Protein AF-A0A3L8QXC5-F1 (afdb_monomer_lite)

Secondary structure (DSSP, 8-state):
-PPPPPSSTTHHHHHHHIIIIIHHHHHHHHHHHHHHHHHS-SSTT-SBS-HHHHHHHHHHHHHHHHHHHHHHHHHHHT---HHHHHHH-GGGEETTEEPHHHHHHHHHHHHHHHHHHHHHHHHHHHHHHHHHHHHHHHH-BSSPPPHHHHHHHHHHHHHHHHHHHHHHHHH--SHHHHHHHHHHHHHHHHHHHHHHHHHH--SHHHHHHHHHHHHHHHHHHHT-SS--HHHHHHHHHHHHHHHHHHTT--HHHHHHHHHHHHHHHHHHHHHHHHHHHHHH-

Radius of gyration: 23.47 Å; chains: 1; bounding box: 59×37×73 Å

Foldseek 3Di:
DDQDWDPPPCLLVVLLVCLVPVLQVLLVVLVVVLVVLVVQDDDPPGFAPCSPLLNVLSNLLNVLSVLLNVLSVQLVVLDDDPVNLCVVPVVQADPNRGHPVSSVSNVVSSVRSVVSSVSSVVSNLSSQLSNLVSQLRRLQGQDDDDPVSVVSNVVSVCSNVVSLVVCLVVLAVDPLLSVLLVLLVLQLVLLVQLLCQVSRDDDPVSLVVSLVSLVVSLVVLVVPPDDDPLSVLLNQLSVVLSVCSNVVHDSVSSNVSNVSNNVSSVVVNVVSSVVSVVVVD

Structure (mmCIF, N/CA/C/O backbone):
data_AF-A0A3L8QXC5-F1
#
_entry.id   AF-A0A3L8QXC5-F1
#
loop_
_atom_site.group_PDB
_atom_site.id
_atom_site.type_symbol
_atom_site.label_atom_id
_atom_site.label_alt_id
_atom_site.label_comp_id
_atom_site.label_asym_id
_atom_site.label_entity_id
_atom_site.label_seq_id
_atom_site.pdbx_PDB_ins_code
_atom_site.Cartn_x
_atom_site.Cartn_y
_atom_site.Cartn_z
_atom_site.occupancy
_atom_site.B_iso_or_equiv
_atom_site.auth_seq_id
_atom_site.auth_comp_id
_atom_site.auth_asym_id
_atom_site.auth_atom_id
_atom_site.pdbx_PDB_model_num
ATOM 1 N N . MET A 1 1 ? -29.469 -2.544 28.415 1.00 52.59 1 MET A N 1
ATOM 2 C CA . MET A 1 1 ? -28.832 -2.658 27.080 1.00 52.59 1 MET A CA 1
ATOM 3 C C . MET A 1 1 ? -27.786 -3.759 27.161 1.00 52.59 1 MET A C 1
ATOM 5 O O . MET A 1 1 ? -27.028 -3.755 28.117 1.00 52.59 1 MET A O 1
ATOM 9 N N . SER A 1 2 ? -27.761 -4.720 26.233 1.00 69.12 2 SER A N 1
ATOM 10 C CA . SER A 1 2 ? -26.761 -5.799 26.253 1.00 69.12 2 SER A CA 1
ATOM 11 C C . SER A 1 2 ? -25.392 -5.260 25.829 1.00 69.12 2 SER A C 1
ATOM 13 O O . SER A 1 2 ? -25.283 -4.682 24.745 1.00 69.12 2 SER A O 1
ATOM 15 N N . TRP A 1 3 ? -24.363 -5.459 26.651 1.00 76.44 3 TRP A N 1
ATOM 16 C CA . TRP A 1 3 ? -22.983 -5.087 26.339 1.00 76.44 3 TRP A CA 1
ATOM 17 C C . TRP A 1 3 ? -22.517 -5.797 25.060 1.00 76.44 3 TRP A C 1
ATOM 19 O O . TRP A 1 3 ? -22.504 -7.026 25.001 1.00 76.44 3 TRP A O 1
ATOM 29 N N . ARG A 1 4 ? -22.213 -5.038 24.000 1.00 78.56 4 ARG A N 1
ATOM 30 C CA . ARG A 1 4 ? -21.911 -5.609 22.680 1.00 78.56 4 ARG A CA 1
ATOM 31 C C . ARG A 1 4 ? -20.417 -5.913 22.524 1.00 78.56 4 ARG A C 1
ATOM 33 O O . ARG A 1 4 ? -19.589 -5.105 22.944 1.00 78.56 4 ARG A O 1
ATOM 40 N N . PRO A 1 5 ? -20.056 -7.038 21.884 1.00 73.62 5 PRO A N 1
ATOM 41 C CA . PRO A 1 5 ? -18.670 -7.314 21.535 1.00 73.62 5 PRO A CA 1
ATOM 42 C C . PRO A 1 5 ? -18.173 -6.360 20.433 1.00 73.62 5 PRO A C 1
ATOM 44 O O . PRO A 1 5 ? -18.978 -5.835 19.655 1.00 73.62 5 PRO A O 1
ATOM 47 N N . PRO A 1 6 ? -16.849 -6.150 20.328 1.00 75.00 6 PRO A N 1
ATOM 48 C CA . PRO A 1 6 ? -16.266 -5.334 19.272 1.00 75.00 6 PRO A CA 1
ATOM 49 C C . PRO A 1 6 ? -16.540 -5.935 17.887 1.00 75.00 6 PRO A C 1
ATOM 51 O O . PRO A 1 6 ? -16.356 -7.130 17.653 1.00 75.00 6 PRO A O 1
ATOM 54 N N . VAL A 1 7 ? -16.945 -5.079 16.948 1.00 80.06 7 VAL A N 1
ATOM 55 C CA . VAL A 1 7 ? -17.136 -5.419 15.533 1.00 80.06 7 VAL A CA 1
ATOM 56 C C . VAL A 1 7 ? -16.119 -4.669 14.660 1.00 80.06 7 VAL A C 1
ATOM 58 O O . VAL A 1 7 ? -15.788 -3.521 14.970 1.00 80.06 7 VAL A O 1
ATOM 61 N N . PRO A 1 8 ? -15.621 -5.270 13.563 1.00 83.06 8 PRO A N 1
ATOM 62 C CA . PRO A 1 8 ? -15.823 -6.663 13.148 1.00 83.06 8 PRO A CA 1
ATOM 63 C C . PRO A 1 8 ? -15.085 -7.673 14.046 1.00 83.06 8 PRO A C 1
ATOM 65 O O . PRO A 1 8 ? -13.963 -7.426 14.493 1.00 83.06 8 PRO A O 1
ATOM 68 N N . MET A 1 9 ? -15.722 -8.824 14.290 1.00 84.56 9 MET A N 1
ATOM 69 C CA . MET A 1 9 ? -15.185 -9.887 15.149 1.00 84.56 9 MET A CA 1
ATOM 70 C C . MET A 1 9 ? -13.873 -10.454 14.580 1.00 84.56 9 MET A C 1
ATOM 72 O O . MET A 1 9 ? -13.761 -10.672 13.375 1.00 84.56 9 MET A O 1
ATOM 76 N N . GLY A 1 10 ? -12.875 -10.670 15.443 1.00 88.44 10 GLY A N 1
ATOM 77 C CA . GLY A 1 10 ? -11.573 -11.250 15.080 1.00 88.44 10 GLY A CA 1
ATOM 78 C C . GLY A 1 10 ? -10.629 -10.331 14.294 1.00 88.44 10 GLY A C 1
ATOM 79 O O . GLY A 1 10 ? -9.502 -10.722 13.993 1.00 88.44 10 GLY A O 1
ATOM 80 N N . TYR A 1 11 ? -11.034 -9.097 13.967 1.00 90.88 11 TYR A N 1
ATOM 81 C CA . TYR A 1 11 ? -10.177 -8.189 13.199 1.00 90.88 11 TYR A CA 1
ATOM 82 C C . TYR A 1 11 ? -8.894 -7.823 13.943 1.00 90.88 11 TYR A C 1
ATOM 84 O O . TYR A 1 11 ? -7.809 -7.919 13.374 1.00 90.88 11 TYR A O 1
ATOM 92 N N . LEU A 1 12 ? -8.996 -7.445 15.216 1.00 92.56 12 LEU A N 1
ATOM 93 C CA . LEU A 1 12 ? -7.821 -7.064 15.997 1.00 92.56 12 LEU A CA 1
ATOM 94 C C . LEU A 1 12 ? -6.864 -8.250 16.188 1.00 92.56 12 LEU A C 1
ATOM 96 O O . LEU A 1 12 ? -5.660 -8.076 16.019 1.00 92.56 12 LEU A O 1
ATOM 100 N N . ASP A 1 13 ? -7.389 -9.457 16.404 1.00 92.75 13 ASP A N 1
ATOM 101 C CA . ASP A 1 13 ? -6.582 -10.681 16.501 1.00 92.75 13 ASP A CA 1
ATOM 102 C C . ASP A 1 13 ? -5.858 -10.993 15.185 1.00 92.75 13 ASP A C 1
ATOM 104 O O . ASP A 1 13 ? -4.676 -11.340 15.188 1.00 92.75 13 ASP A O 1
ATOM 108 N N . SER A 1 14 ? -6.522 -10.785 14.041 1.00 93.25 14 SER A N 1
ATOM 109 C CA . SER A 1 14 ? -5.880 -10.944 12.729 1.00 93.25 14 SER A CA 1
ATOM 110 C C . SER A 1 14 ? -4.693 -9.991 12.544 1.00 93.25 14 SER A C 1
ATOM 112 O O . SER A 1 14 ? -3.660 -10.380 11.999 1.00 93.25 14 SER A O 1
ATOM 114 N N . ILE A 1 15 ? -4.795 -8.761 13.059 1.00 95.75 15 ILE A N 1
ATOM 115 C CA . ILE A 1 15 ? -3.702 -7.784 13.025 1.00 95.75 15 ILE A CA 1
ATOM 116 C C . ILE A 1 15 ? -2.562 -8.199 13.959 1.00 95.75 15 ILE A C 1
ATOM 118 O O . ILE A 1 15 ? -1.398 -8.058 13.585 1.00 95.75 15 ILE A O 1
ATOM 122 N N . GLN A 1 16 ? -2.870 -8.775 15.126 1.00 95.06 16 GLN A N 1
ATOM 123 C CA . GLN A 1 16 ? -1.850 -9.332 16.021 1.00 95.06 16 GLN A CA 1
ATOM 124 C C . GLN A 1 16 ? -1.050 -10.456 15.355 1.00 95.06 16 GLN A C 1
ATOM 126 O O . GLN A 1 16 ? 0.174 -10.474 15.470 1.00 95.06 16 GLN A O 1
ATOM 131 N N . ALA A 1 17 ? -1.702 -11.351 14.608 1.00 94.50 17 ALA A N 1
ATOM 132 C CA . ALA A 1 17 ? -1.004 -12.404 13.868 1.00 94.50 17 ALA A CA 1
ATOM 133 C C . ALA A 1 17 ? -0.056 -11.827 12.799 1.00 94.50 17 ALA A C 1
ATOM 135 O O . ALA A 1 17 ? 1.094 -12.259 12.674 1.00 94.50 17 ALA A O 1
ATOM 136 N N . VAL A 1 18 ? -0.509 -10.804 12.066 1.00 93.62 18 VAL A N 1
ATOM 137 C CA . VAL A 1 18 ? 0.296 -10.128 11.039 1.00 93.62 18 VAL A CA 1
ATOM 138 C C . VAL A 1 18 ? 1.516 -9.433 11.648 1.00 93.62 18 VAL A C 1
ATOM 140 O O . VAL A 1 18 ? 2.638 -9.656 11.190 1.00 93.62 18 VAL A O 1
ATOM 143 N N . GLY A 1 19 ? 1.328 -8.613 12.685 1.00 94.50 19 GLY A N 1
ATOM 144 C CA . GLY A 1 19 ? 2.425 -7.861 13.297 1.00 94.50 19 GLY A CA 1
ATOM 145 C C . GLY A 1 19 ? 3.334 -8.687 14.208 1.00 94.50 19 GLY A C 1
ATOM 146 O O . GLY A 1 19 ? 4.492 -8.322 14.383 1.00 94.50 19 GLY A O 1
ATOM 147 N N . GLY A 1 20 ? 2.838 -9.792 14.770 1.00 92.94 20 GLY A N 1
ATOM 148 C CA . GLY A 1 20 ? 3.599 -10.665 15.667 1.00 92.94 20 GLY A CA 1
ATOM 149 C C . GLY A 1 20 ? 4.514 -11.658 14.950 1.00 92.94 20 GLY A C 1
ATOM 150 O O . GLY A 1 20 ? 5.561 -12.005 15.488 1.00 92.94 20 GLY A O 1
ATOM 151 N N . PHE A 1 21 ? 4.152 -12.091 13.735 1.00 93.94 21 PHE A N 1
ATOM 152 C CA . PHE A 1 21 ? 4.893 -13.135 13.014 1.00 93.94 21 PHE A CA 1
ATOM 153 C C . PHE A 1 21 ? 5.307 -12.721 11.601 1.00 93.94 21 PHE A C 1
ATOM 155 O O . PHE A 1 21 ? 6.489 -12.771 11.263 1.00 93.94 21 PHE A O 1
ATOM 162 N N . ALA A 1 22 ? 4.358 -12.294 10.764 1.00 96.12 22 ALA A N 1
ATOM 163 C CA . ALA A 1 22 ? 4.625 -12.073 9.343 1.00 96.12 22 ALA A CA 1
ATOM 164 C C . ALA A 1 22 ? 5.494 -10.831 9.087 1.00 96.12 22 ALA A C 1
ATOM 166 O O . ALA A 1 22 ? 6.470 -10.902 8.341 1.00 96.12 22 ALA A O 1
ATOM 167 N N . ALA A 1 23 ? 5.164 -9.696 9.712 1.00 97.25 23 ALA A N 1
ATOM 168 C CA . ALA A 1 23 ? 5.879 -8.441 9.488 1.00 97.25 23 ALA A CA 1
ATOM 169 C C . ALA A 1 23 ? 7.369 -8.504 9.898 1.00 97.25 23 ALA A C 1
ATOM 171 O O . ALA A 1 23 ? 8.202 -8.118 9.078 1.00 97.25 23 ALA A O 1
ATOM 172 N N . PRO A 1 24 ? 7.763 -9.044 11.075 1.00 98.12 24 PRO A N 1
ATOM 173 C CA . PRO A 1 24 ? 9.179 -9.202 11.426 1.00 98.12 24 PRO A CA 1
ATOM 174 C C . PRO A 1 24 ? 9.973 -10.054 10.427 1.00 98.12 24 PRO A C 1
ATOM 176 O O . PRO A 1 24 ? 11.082 -9.680 10.044 1.00 98.12 24 PRO A O 1
ATOM 179 N N . LEU A 1 25 ? 9.398 -11.169 9.960 1.00 97.75 25 LEU A N 1
ATOM 180 C CA . LEU A 1 25 ? 10.044 -12.043 8.976 1.00 97.75 25 LEU A CA 1
ATOM 181 C C . LEU A 1 25 ? 10.252 -11.326 7.637 1.00 97.75 25 LEU A C 1
ATOM 183 O O . LEU A 1 25 ? 11.349 -11.361 7.077 1.00 97.75 25 LEU A O 1
ATOM 187 N N . LEU A 1 26 ? 9.224 -10.626 7.145 1.00 97.88 26 LEU A N 1
ATOM 188 C CA . LEU A 1 26 ? 9.321 -9.835 5.917 1.00 97.88 26 LEU A CA 1
ATOM 189 C C . LEU A 1 26 ? 10.293 -8.660 6.061 1.00 97.88 26 LEU A C 1
ATOM 191 O O . LEU A 1 26 ? 10.989 -8.336 5.098 1.00 97.88 26 LEU A O 1
ATOM 195 N N . ALA A 1 27 ? 10.380 -8.040 7.242 1.00 98.25 27 ALA A N 1
ATOM 196 C CA . ALA A 1 27 ? 11.364 -6.999 7.525 1.00 98.25 27 ALA A CA 1
ATOM 197 C C . ALA A 1 27 ? 12.789 -7.552 7.405 1.00 98.25 27 ALA A C 1
ATOM 199 O O . ALA A 1 27 ? 13.602 -6.996 6.667 1.00 98.25 27 ALA A O 1
ATOM 200 N N . GLY A 1 28 ? 13.062 -8.685 8.065 1.00 98.19 28 GLY A N 1
ATOM 201 C CA . GLY A 1 28 ? 14.345 -9.381 7.985 1.00 98.19 28 GLY A CA 1
ATOM 202 C C . GLY A 1 28 ? 14.718 -9.724 6.543 1.00 98.19 28 GLY A C 1
ATOM 203 O O . GLY A 1 28 ? 15.771 -9.306 6.068 1.00 98.19 28 GLY A O 1
ATOM 204 N N . GLY A 1 29 ? 13.814 -10.383 5.809 1.00 98.12 29 GLY A N 1
ATOM 205 C CA . GLY A 1 29 ? 14.026 -10.715 4.397 1.00 98.12 29 GLY A CA 1
ATOM 206 C C . GLY A 1 29 ? 14.265 -9.487 3.511 1.00 98.12 29 GLY A C 1
ATOM 207 O O . GLY A 1 29 ? 15.143 -9.511 2.650 1.00 98.12 29 GLY A O 1
ATOM 208 N N . SER A 1 30 ? 13.547 -8.386 3.757 1.00 98.19 30 SER A N 1
ATOM 209 C CA . SER A 1 30 ? 13.737 -7.127 3.025 1.00 98.19 30 SER A CA 1
ATOM 210 C C . SER A 1 30 ? 15.134 -6.543 3.257 1.00 98.19 30 SER A C 1
ATOM 212 O O . SER A 1 30 ? 15.812 -6.191 2.296 1.00 98.19 30 SER A O 1
ATOM 214 N N . PHE A 1 31 ? 15.615 -6.485 4.504 1.00 98.12 31 PHE A N 1
ATOM 215 C CA . PHE A 1 31 ? 16.964 -5.982 4.788 1.00 98.12 31 PHE A CA 1
ATOM 216 C C . PHE A 1 31 ? 18.066 -6.922 4.285 1.00 98.12 31 PHE A C 1
ATOM 218 O O . PHE A 1 31 ? 19.087 -6.446 3.792 1.00 98.12 31 PHE A O 1
ATOM 225 N N . THR A 1 32 ? 17.858 -8.241 4.311 1.00 97.75 32 THR A N 1
ATOM 226 C CA . THR A 1 32 ? 18.778 -9.191 3.667 1.00 97.75 32 THR A CA 1
ATOM 227 C C . THR A 1 32 ? 18.879 -8.928 2.163 1.00 97.75 32 THR A C 1
ATOM 229 O O . THR A 1 32 ? 19.984 -8.822 1.634 1.00 97.75 32 THR A O 1
ATOM 232 N N . LEU A 1 33 ? 17.747 -8.751 1.471 1.00 96.44 33 LEU A N 1
ATOM 233 C CA . LEU A 1 33 ? 17.733 -8.410 0.045 1.00 96.44 33 LEU A CA 1
ATOM 234 C C . LEU A 1 33 ? 18.367 -7.042 -0.235 1.00 96.44 33 LEU A C 1
ATOM 236 O O . LEU A 1 33 ? 19.043 -6.892 -1.249 1.00 96.44 33 LEU A O 1
ATOM 240 N N . ALA A 1 34 ? 18.214 -6.068 0.665 1.00 95.44 34 ALA A N 1
ATOM 241 C CA . ALA A 1 34 ? 18.913 -4.787 0.583 1.00 95.44 34 ALA A CA 1
ATOM 242 C C . ALA A 1 34 ? 20.443 -4.972 0.626 1.00 95.44 34 ALA A C 1
ATOM 244 O O . ALA A 1 34 ? 21.152 -4.441 -0.228 1.00 95.44 34 ALA A O 1
ATOM 245 N N . VAL A 1 35 ? 20.960 -5.784 1.554 1.00 93.88 35 VAL A N 1
ATOM 246 C CA . VAL A 1 35 ? 22.400 -6.095 1.637 1.00 93.88 35 VAL A CA 1
ATOM 247 C C . VAL A 1 35 ? 22.897 -6.823 0.385 1.00 93.88 35 VAL A C 1
ATOM 249 O O . VAL A 1 35 ? 23.956 -6.488 -0.141 1.00 93.88 35 VAL A O 1
ATOM 252 N N . VAL A 1 36 ? 22.125 -7.769 -0.153 1.00 91.50 36 VAL A N 1
ATOM 253 C CA . VAL A 1 36 ? 22.465 -8.443 -1.420 1.00 91.50 36 VAL A CA 1
ATOM 254 C C . VAL A 1 36 ? 22.438 -7.462 -2.600 1.00 91.50 36 VAL A C 1
ATOM 256 O O . VAL A 1 36 ? 23.312 -7.498 -3.466 1.00 91.50 36 VAL A O 1
ATOM 259 N N . ALA A 1 37 ? 21.473 -6.539 -2.632 1.00 90.00 37 ALA A N 1
ATOM 260 C CA . ALA A 1 37 ? 21.389 -5.510 -3.664 1.00 90.00 37 ALA A CA 1
ATOM 261 C C . ALA A 1 37 ? 22.589 -4.548 -3.624 1.00 90.00 37 ALA A C 1
ATOM 263 O O . ALA A 1 37 ? 23.056 -4.141 -4.686 1.00 90.00 37 ALA A O 1
ATOM 264 N N . LEU A 1 38 ? 23.142 -4.242 -2.442 1.00 87.94 38 LEU A N 1
ATOM 265 C CA . LEU A 1 38 ? 24.381 -3.457 -2.306 1.00 87.94 38 LEU A CA 1
ATOM 266 C C . LEU A 1 38 ? 25.579 -4.128 -2.991 1.00 87.94 38 LEU A C 1
ATOM 268 O O . LEU A 1 38 ? 26.416 -3.443 -3.575 1.00 87.94 38 LEU A O 1
ATOM 272 N N . GLN A 1 39 ? 25.648 -5.462 -2.962 1.00 85.31 39 GLN A N 1
ATOM 273 C CA . GLN A 1 39 ? 26.715 -6.226 -3.622 1.00 85.31 39 GLN A CA 1
ATOM 274 C C . GLN A 1 39 ? 26.580 -6.220 -5.153 1.00 85.31 39 GLN A C 1
ATOM 276 O O . GLN A 1 39 ? 27.544 -6.492 -5.869 1.00 85.31 39 GLN A O 1
ATOM 281 N N . SER A 1 40 ? 25.404 -5.867 -5.681 1.00 79.00 40 SER A N 1
ATOM 282 C CA . SER A 1 40 ? 25.196 -5.649 -7.113 1.00 79.00 40 SER A CA 1
ATOM 283 C C . SER A 1 40 ? 25.751 -4.279 -7.518 1.00 79.00 40 SER A C 1
ATOM 285 O O . SER A 1 40 ? 25.008 -3.318 -7.712 1.00 79.00 40 SER A O 1
ATOM 287 N N . ALA A 1 41 ? 27.078 -4.185 -7.634 1.00 61.03 41 ALA A N 1
ATOM 288 C CA . ALA A 1 41 ? 27.786 -2.929 -7.866 1.00 61.03 41 ALA A CA 1
ATOM 289 C C . ALA A 1 41 ? 27.286 -2.153 -9.114 1.00 61.03 41 ALA A C 1
ATOM 291 O O . ALA A 1 41 ? 27.038 -2.736 -10.183 1.00 61.03 41 ALA A O 1
ATOM 292 N N . PRO A 1 42 ? 27.184 -0.812 -9.038 1.00 61.59 42 PRO A N 1
ATOM 293 C CA . PRO A 1 42 ? 27.089 0.038 -10.219 1.00 61.59 42 PRO A CA 1
ATOM 294 C C . PRO A 1 42 ? 28.384 -0.077 -11.041 1.00 61.59 42 PRO A C 1
ATOM 296 O O . PRO A 1 42 ? 29.454 0.275 -10.564 1.00 61.59 42 PRO A O 1
ATOM 299 N N . GLY A 1 43 ? 28.312 -0.599 -12.268 1.00 63.38 43 GLY A N 1
ATOM 300 C CA . GLY A 1 43 ? 29.487 -0.795 -13.126 1.00 63.38 43 GLY A CA 1
ATOM 301 C C . GLY A 1 43 ? 29.241 -1.812 -14.245 1.00 63.38 43 GLY A C 1
ATOM 302 O O . GLY A 1 43 ? 28.194 -2.457 -14.244 1.00 63.38 43 GLY A O 1
ATOM 303 N N . PRO A 1 44 ? 30.175 -2.005 -15.193 1.00 59.34 44 PRO A N 1
ATOM 304 C CA . PRO A 1 44 ? 29.986 -2.900 -16.343 1.00 59.34 44 PRO A CA 1
ATOM 305 C C . PRO A 1 44 ? 29.643 -4.349 -15.957 1.00 59.34 44 PRO A C 1
ATOM 307 O O . PRO A 1 44 ? 28.951 -5.037 -16.699 1.00 59.34 44 PRO A O 1
ATOM 310 N N . ALA A 1 45 ? 30.085 -4.787 -14.773 1.00 63.28 45 ALA A N 1
ATOM 311 C CA . ALA A 1 45 ? 29.893 -6.138 -14.250 1.00 63.28 45 ALA A CA 1
ATOM 312 C C . ALA A 1 45 ? 28.611 -6.333 -13.413 1.00 63.28 45 ALA A C 1
ATOM 314 O O . ALA A 1 45 ? 28.298 -7.456 -13.026 1.00 63.28 45 ALA A O 1
ATOM 315 N N . GLY A 1 46 ? 27.864 -5.270 -13.090 1.00 70.25 46 GLY A N 1
ATOM 316 C CA . GLY A 1 46 ? 26.683 -5.414 -12.234 1.00 70.25 46 GLY A CA 1
ATOM 317 C C . GLY A 1 46 ? 25.493 -6.036 -12.974 1.00 70.25 46 GLY A C 1
ATOM 318 O O . GLY A 1 46 ? 25.184 -5.663 -14.109 1.00 70.25 46 GLY A O 1
ATOM 319 N N . VAL A 1 47 ? 24.807 -6.958 -12.297 1.00 78.88 47 VAL A N 1
ATOM 320 C CA . VAL A 1 47 ? 23.754 -7.819 -12.868 1.00 78.88 47 VAL A CA 1
ATOM 321 C C . VAL A 1 47 ? 22.427 -7.076 -13.078 1.00 78.88 47 VAL A C 1
ATOM 323 O O . VAL A 1 47 ? 21.688 -7.376 -14.018 1.00 78.88 47 VAL A O 1
ATOM 326 N N . SER A 1 48 ? 22.131 -6.089 -12.228 1.00 86.31 48 SER A N 1
ATOM 327 C CA . SER A 1 48 ? 20.891 -5.307 -12.276 1.00 86.31 48 SER A CA 1
ATOM 328 C C . SER A 1 48 ? 21.083 -3.947 -12.938 1.00 86.31 48 SER A C 1
ATOM 330 O O . SER A 1 48 ? 22.117 -3.291 -12.782 1.00 86.31 48 SER A O 1
ATOM 332 N N . ARG A 1 49 ? 20.050 -3.488 -13.649 1.00 85.25 49 ARG A N 1
ATOM 333 C CA . ARG A 1 49 ? 20.009 -2.152 -14.245 1.00 85.25 49 ARG A CA 1
ATOM 334 C C . ARG A 1 49 ? 19.847 -1.047 -13.205 1.00 85.25 49 ARG A C 1
ATOM 336 O O . ARG A 1 49 ? 20.469 0.002 -13.365 1.00 85.25 49 ARG A O 1
ATOM 343 N N . TRP A 1 50 ? 19.086 -1.290 -12.137 1.00 87.12 50 TRP A N 1
ATOM 344 C CA . TRP A 1 50 ? 18.737 -0.267 -11.144 1.00 87.12 50 TRP A CA 1
ATOM 345 C C . TRP A 1 50 ? 18.938 -0.728 -9.692 1.00 87.12 50 TRP A C 1
ATOM 347 O O . TRP A 1 50 ? 17.997 -0.676 -8.896 1.00 87.12 50 TRP A O 1
ATOM 357 N N . PRO A 1 51 ? 20.168 -1.121 -9.312 1.00 89.31 51 PRO A N 1
ATOM 358 C CA . PRO A 1 51 ? 20.446 -1.667 -7.982 1.00 89.31 51 PRO A CA 1
ATOM 359 C C . PRO A 1 51 ? 20.085 -0.688 -6.853 1.00 89.31 51 PRO A C 1
ATOM 361 O O . PRO A 1 51 ? 19.508 -1.092 -5.846 1.00 89.31 51 PRO A O 1
ATOM 364 N N . ASN A 1 52 ? 20.326 0.613 -7.047 1.00 89.56 52 ASN A N 1
ATOM 365 C CA . ASN A 1 52 ? 20.016 1.642 -6.048 1.00 89.56 52 ASN A CA 1
ATOM 366 C C . ASN A 1 52 ? 18.505 1.827 -5.836 1.00 89.56 52 ASN A C 1
ATOM 368 O O . ASN A 1 52 ? 18.066 2.061 -4.713 1.00 89.56 52 ASN A O 1
ATOM 372 N N . ALA A 1 53 ? 17.701 1.703 -6.897 1.00 90.31 53 ALA A N 1
ATOM 373 C CA . ALA A 1 53 ? 16.249 1.812 -6.783 1.00 90.31 53 ALA A CA 1
ATOM 374 C C . ALA A 1 53 ? 15.671 0.596 -6.048 1.00 90.31 53 ALA A C 1
ATOM 376 O O . ALA A 1 53 ? 14.866 0.761 -5.134 1.00 90.31 53 ALA A O 1
ATOM 377 N N . SER A 1 54 ? 16.133 -0.616 -6.374 1.00 93.50 54 SER A N 1
ATOM 378 C CA . SER A 1 54 ? 15.754 -1.814 -5.617 1.00 93.50 54 SER A CA 1
ATOM 379 C C . SER A 1 54 ? 16.214 -1.756 -4.163 1.00 93.50 54 SER A C 1
ATOM 381 O O . SER A 1 54 ? 15.448 -2.122 -3.279 1.00 93.50 54 SER A O 1
ATOM 383 N N . LEU A 1 55 ? 17.418 -1.239 -3.896 1.00 94.31 55 LEU A N 1
ATOM 384 C CA . LEU A 1 55 ? 17.926 -1.043 -2.540 1.00 94.31 55 LEU A CA 1
ATOM 385 C C . LEU A 1 55 ? 16.998 -0.132 -1.730 1.00 94.31 55 LEU A C 1
ATOM 387 O O . LEU A 1 55 ? 16.580 -0.502 -0.635 1.00 94.31 55 LEU A O 1
ATOM 391 N N . ALA A 1 56 ? 16.639 1.028 -2.286 1.00 94.94 56 ALA A N 1
ATOM 392 C CA . ALA A 1 56 ? 15.721 1.960 -1.642 1.00 94.94 56 ALA A CA 1
ATOM 393 C C . ALA A 1 56 ? 14.354 1.314 -1.366 1.00 94.94 56 ALA A C 1
ATOM 395 O O . ALA A 1 56 ? 13.808 1.480 -0.278 1.00 94.94 56 ALA A O 1
ATOM 396 N N . LEU A 1 57 ? 13.827 0.531 -2.315 1.00 96.44 57 LEU A N 1
ATOM 397 C CA . LEU A 1 57 ? 12.556 -0.183 -2.167 1.00 96.44 57 LEU A CA 1
ATOM 398 C C . LEU A 1 57 ? 12.611 -1.278 -1.092 1.00 96.44 57 LEU A C 1
ATOM 400 O O . LEU A 1 57 ? 11.673 -1.404 -0.308 1.00 96.44 57 LEU A O 1
ATOM 404 N N . PHE A 1 58 ? 13.707 -2.032 -1.002 1.00 97.94 58 PHE A N 1
ATOM 405 C CA . PHE A 1 58 ? 13.894 -3.042 0.040 1.00 97.94 58 PHE A CA 1
ATOM 406 C C . PHE A 1 58 ? 14.053 -2.424 1.432 1.00 97.94 58 PHE A C 1
ATOM 408 O O . PHE A 1 58 ? 13.430 -2.896 2.382 1.00 97.94 58 PHE A O 1
ATOM 415 N N . VAL A 1 59 ? 14.813 -1.332 1.559 1.00 98.12 59 VAL A N 1
ATOM 416 C CA . VAL A 1 59 ? 14.920 -0.589 2.826 1.00 98.12 59 VAL A CA 1
ATOM 417 C C . VAL A 1 59 ? 13.561 -0.016 3.227 1.00 98.12 59 VAL A C 1
ATOM 419 O O . VAL A 1 59 ? 13.136 -0.190 4.368 1.00 98.12 59 VAL A O 1
ATOM 422 N N . LEU A 1 60 ? 12.846 0.608 2.288 1.00 98.25 60 LEU A N 1
ATOM 423 C CA . LEU A 1 60 ? 11.505 1.138 2.524 1.00 98.25 60 LEU A CA 1
ATOM 424 C C . LEU A 1 60 ? 10.534 0.034 2.957 1.00 98.25 60 LEU A C 1
ATOM 426 O O . LEU A 1 60 ? 9.803 0.223 3.927 1.00 98.25 60 LEU A O 1
ATOM 430 N N . SER A 1 61 ? 10.559 -1.125 2.290 1.00 98.50 61 SER A N 1
ATOM 431 C CA . SER A 1 61 ? 9.788 -2.303 2.696 1.00 98.50 61 SER A CA 1
ATOM 432 C C . SER A 1 61 ? 10.082 -2.676 4.147 1.00 98.50 61 SER A C 1
ATOM 434 O O . SER A 1 61 ? 9.160 -2.730 4.956 1.00 98.50 61 SER A O 1
ATOM 436 N N . GLY A 1 62 ? 11.357 -2.855 4.508 1.00 98.50 62 GLY A N 1
ATOM 437 C CA . GLY A 1 62 ? 11.752 -3.212 5.872 1.00 98.50 62 GLY A CA 1
ATOM 438 C C . GLY A 1 62 ? 11.253 -2.212 6.920 1.00 98.50 62 GLY A C 1
ATOM 439 O O . GLY A 1 62 ? 10.695 -2.611 7.941 1.00 98.50 62 GLY A O 1
ATOM 440 N N . LEU A 1 63 ? 11.364 -0.910 6.644 1.00 98.62 63 LEU A N 1
ATOM 441 C CA . LEU A 1 63 ? 10.869 0.147 7.532 1.00 98.62 63 LEU A CA 1
ATOM 442 C C . LEU A 1 63 ? 9.338 0.146 7.666 1.00 98.62 63 LEU A C 1
ATOM 444 O O . LEU A 1 63 ? 8.820 0.322 8.767 1.00 98.62 63 LEU A O 1
ATOM 448 N N . LEU A 1 64 ? 8.603 -0.095 6.578 1.00 98.38 64 LEU A N 1
ATOM 449 C CA . LEU A 1 64 ? 7.142 -0.226 6.607 1.00 98.38 64 LEU A CA 1
ATOM 450 C C . LEU A 1 64 ? 6.698 -1.477 7.380 1.00 98.38 64 LEU A C 1
ATOM 452 O O . LEU A 1 64 ? 5.711 -1.438 8.118 1.00 98.38 64 LEU A O 1
ATOM 456 N N . GLN A 1 65 ? 7.452 -2.573 7.290 1.00 98.44 65 GLN A N 1
ATOM 457 C CA . GLN A 1 65 ? 7.203 -3.753 8.116 1.00 98.44 65 GLN A CA 1
ATOM 458 C C . GLN A 1 65 ? 7.468 -3.465 9.602 1.00 98.44 65 GLN A C 1
ATOM 460 O O . GLN A 1 65 ? 6.658 -3.839 10.448 1.00 98.44 65 GLN A O 1
ATOM 465 N N . ILE A 1 66 ? 8.511 -2.700 9.944 1.00 98.38 66 ILE A N 1
ATOM 466 C CA . ILE A 1 66 ? 8.715 -2.221 11.323 1.00 98.38 66 ILE A CA 1
ATOM 467 C C . ILE A 1 66 ? 7.541 -1.342 11.775 1.00 98.38 66 ILE A C 1
ATOM 469 O O . ILE A 1 66 ? 7.011 -1.544 12.867 1.00 98.38 66 ILE A O 1
ATOM 473 N N . ALA A 1 67 ? 7.076 -0.414 10.938 1.00 98.31 67 ALA A N 1
ATOM 474 C CA . ALA A 1 67 ? 5.911 0.416 11.246 1.00 98.31 67 ALA A CA 1
ATOM 475 C C . ALA A 1 67 ? 4.637 -0.423 11.476 1.00 98.31 67 ALA A C 1
ATOM 477 O O . ALA A 1 67 ? 3.822 -0.086 12.335 1.00 98.31 67 ALA A O 1
ATOM 478 N N . THR A 1 68 ? 4.492 -1.551 10.774 1.00 98.31 68 THR A N 1
ATOM 479 C CA . THR A 1 68 ? 3.418 -2.533 11.002 1.00 98.31 68 THR A CA 1
ATOM 480 C C . THR A 1 68 ? 3.503 -3.152 12.396 1.00 98.31 68 THR A C 1
ATOM 482 O O . THR A 1 68 ? 2.489 -3.217 13.095 1.00 98.31 68 THR A O 1
ATOM 485 N N . ILE A 1 69 ? 4.699 -3.570 12.827 1.00 98.44 69 ILE A N 1
ATOM 486 C CA . ILE A 1 69 ? 4.936 -4.125 14.171 1.00 98.44 69 ILE A CA 1
ATOM 487 C C . ILE A 1 69 ? 4.580 -3.081 15.233 1.00 98.44 69 ILE A C 1
ATOM 489 O O . ILE A 1 69 ? 3.817 -3.370 16.154 1.00 98.44 69 ILE A O 1
ATOM 493 N N . GLN A 1 70 ? 5.062 -1.845 15.065 1.00 98.19 70 GLN A N 1
ATOM 494 C CA . GLN A 1 70 ? 4.774 -0.741 15.983 1.00 98.19 70 GLN A CA 1
ATOM 495 C C . GLN A 1 70 ? 3.268 -0.456 16.057 1.00 98.19 70 GLN A C 1
ATOM 497 O O . GLN A 1 70 ? 2.699 -0.404 17.146 1.00 98.19 70 GLN A O 1
ATOM 502 N N . GLY A 1 71 ? 2.589 -0.343 14.912 1.00 97.75 71 GLY A N 1
ATOM 503 C CA . GLY A 1 71 ? 1.139 -0.147 14.868 1.00 97.75 71 GLY A CA 1
ATOM 504 C C . GLY A 1 71 ? 0.365 -1.297 15.522 1.00 97.75 71 GLY A C 1
ATOM 505 O O . GLY A 1 71 ? -0.619 -1.061 16.220 1.00 97.75 71 GLY A O 1
ATOM 506 N N . THR A 1 72 ? 0.835 -2.535 15.371 1.00 97.88 72 THR A N 1
ATOM 507 C CA . THR A 1 72 ? 0.231 -3.715 16.009 1.00 97.88 72 THR A CA 1
ATOM 508 C C . THR A 1 72 ? 0.400 -3.687 17.529 1.00 97.88 72 THR A C 1
ATOM 510 O O . THR A 1 72 ? -0.561 -3.957 18.253 1.00 97.88 72 THR A O 1
ATOM 513 N N . ALA A 1 73 ? 1.579 -3.295 18.022 1.00 97.62 73 ALA A N 1
ATOM 514 C CA . ALA A 1 73 ? 1.845 -3.130 19.450 1.00 97.62 73 ALA A CA 1
ATOM 515 C C . ALA A 1 73 ? 0.959 -2.036 20.069 1.00 97.62 73 ALA A C 1
ATOM 517 O O . ALA A 1 73 ? 0.333 -2.252 21.109 1.00 97.62 73 ALA A O 1
ATOM 518 N N . TRP A 1 74 ? 0.828 -0.889 19.394 1.00 97.44 74 TRP A N 1
ATOM 519 C CA . TRP A 1 74 ? -0.084 0.177 19.815 1.00 97.44 74 TRP A CA 1
ATOM 520 C C . TRP A 1 74 ? -1.548 -0.252 19.773 1.00 97.44 74 TRP A C 1
ATOM 522 O O . TRP A 1 74 ? -2.301 0.087 20.679 1.00 97.44 74 TRP A O 1
ATOM 532 N N . SER A 1 75 ? -1.958 -1.030 18.770 1.00 96.44 75 SER A N 1
ATOM 533 C CA . SER A 1 75 ? -3.309 -1.592 18.720 1.00 96.44 75 SER A CA 1
ATOM 534 C C . SER A 1 75 ? -3.574 -2.496 19.927 1.00 96.44 75 SER A C 1
ATOM 536 O O . SER A 1 75 ? -4.570 -2.301 20.622 1.00 96.44 75 SER A O 1
ATOM 538 N N . ARG A 1 76 ? -2.634 -3.401 20.241 1.00 95.12 76 ARG A N 1
ATOM 539 C CA . ARG A 1 76 ? -2.725 -4.324 21.383 1.00 95.12 76 ARG A CA 1
ATOM 540 C C . ARG A 1 76 ? -2.858 -3.597 22.714 1.00 95.12 76 ARG A C 1
ATOM 542 O O . ARG A 1 76 ? -3.628 -4.027 23.561 1.00 95.12 76 ARG A O 1
ATOM 549 N N . ARG A 1 77 ? -2.146 -2.478 22.888 1.00 95.44 77 ARG A N 1
ATOM 550 C CA . ARG A 1 77 ? -2.207 -1.651 24.104 1.00 95.44 77 ARG A CA 1
ATOM 551 C C . ARG A 1 77 ? -3.629 -1.198 24.451 1.00 95.44 77 ARG A C 1
ATOM 553 O O . ARG A 1 77 ? -3.921 -0.985 25.621 1.00 95.44 77 ARG A O 1
ATOM 560 N N . TYR A 1 78 ? -4.490 -1.028 23.450 1.00 94.12 78 TYR A N 1
ATOM 561 C CA . TYR A 1 78 ? -5.871 -0.582 23.629 1.00 94.12 78 TYR A CA 1
ATOM 562 C C . TYR A 1 78 ?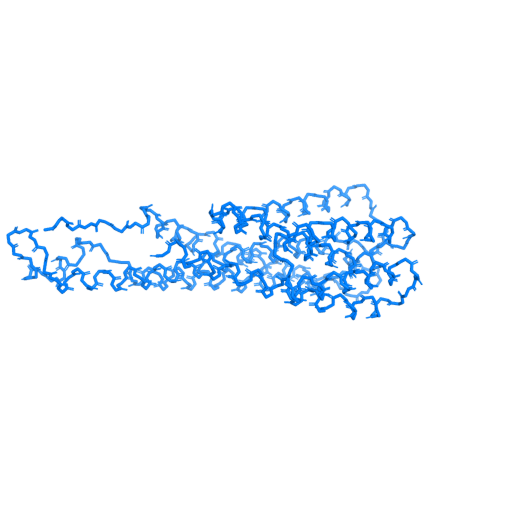 -6.898 -1.711 23.463 1.00 94.12 78 TYR A C 1
ATOM 564 O O . TYR A 1 78 ? -8.096 -1.442 23.430 1.00 94.12 78 TYR A O 1
ATOM 572 N N . MET A 1 79 ? -6.463 -2.966 23.334 1.00 91.19 79 MET A N 1
ATOM 573 C CA . MET A 1 79 ? -7.373 -4.107 23.324 1.00 91.19 79 MET A CA 1
ATOM 574 C C . MET A 1 79 ? -7.783 -4.433 24.759 1.00 91.19 79 MET A C 1
ATOM 576 O O . MET A 1 79 ? -6.977 -4.941 25.531 1.00 91.19 79 MET A O 1
ATOM 580 N N . CYS A 1 80 ? -9.037 -4.146 25.099 1.00 89.19 80 CYS A N 1
ATOM 581 C CA . CYS A 1 80 ? -9.654 -4.546 26.360 1.00 89.19 80 CYS A CA 1
ATOM 582 C C . CYS A 1 80 ? -10.969 -5.282 26.084 1.00 89.19 80 CYS A C 1
ATOM 584 O O . CYS A 1 80 ? -11.830 -4.791 25.341 1.00 89.19 80 CYS A O 1
ATOM 586 N N . THR A 1 81 ? -11.134 -6.464 26.670 1.00 87.69 81 THR A N 1
ATOM 587 C CA . THR A 1 81 ? -12.404 -7.188 26.632 1.00 87.69 81 THR A CA 1
ATOM 588 C C . THR A 1 81 ? -13.340 -6.692 27.740 1.00 87.69 81 THR A C 1
ATOM 590 O O . THR A 1 81 ? -12.884 -6.115 28.730 1.00 87.69 81 THR A O 1
ATOM 593 N N . PRO A 1 82 ? -14.659 -6.922 27.612 1.00 87.94 82 PRO A N 1
ATOM 594 C CA . PRO A 1 82 ? -15.592 -6.707 28.713 1.00 87.94 82 PRO A CA 1
ATOM 595 C C . PRO A 1 82 ? -15.167 -7.378 30.025 1.00 87.94 82 PRO A C 1
ATOM 597 O O . PRO A 1 82 ? -15.277 -6.777 31.089 1.00 87.94 82 PRO A O 1
ATOM 600 N N . GLY A 1 83 ? -14.639 -8.604 29.938 1.00 88.88 83 GLY A N 1
ATOM 601 C CA . GLY A 1 83 ? -14.151 -9.348 31.098 1.00 88.88 83 GLY A CA 1
ATOM 602 C C . GLY A 1 83 ? -12.970 -8.660 31.777 1.00 88.88 83 GLY A C 1
ATOM 603 O O . GLY A 1 83 ? -12.992 -8.503 32.994 1.00 88.88 83 GLY A O 1
ATOM 604 N N . ASP A 1 84 ? -11.998 -8.175 30.996 1.00 92.31 84 ASP A N 1
ATOM 605 C CA . ASP A 1 84 ? -10.843 -7.439 31.531 1.00 92.31 84 ASP A CA 1
ATOM 606 C C . ASP A 1 84 ? -11.294 -6.183 32.290 1.00 92.31 84 ASP A C 1
ATOM 608 O O . ASP A 1 84 ? -10.851 -5.924 33.406 1.00 92.31 84 ASP A O 1
ATOM 612 N N . LEU A 1 85 ? -12.234 -5.424 31.713 1.00 92.94 85 LEU A N 1
ATOM 613 C CA . LEU A 1 85 ? -12.755 -4.203 32.329 1.00 92.94 85 LEU A CA 1
ATOM 614 C C . LEU A 1 85 ? -13.534 -4.481 33.622 1.00 92.94 85 LEU A C 1
ATOM 616 O O . LEU A 1 85 ? -13.352 -3.753 34.595 1.00 92.94 85 LEU A O 1
ATOM 620 N N . LEU A 1 86 ? -14.357 -5.534 33.665 1.00 93.06 86 LEU A N 1
ATOM 621 C CA . LEU A 1 86 ? -15.050 -5.943 34.895 1.00 93.06 86 LEU A CA 1
ATOM 622 C C . LEU A 1 86 ? -14.080 -6.425 35.972 1.00 93.06 86 LEU A C 1
ATOM 624 O O . LEU A 1 86 ? -14.306 -6.181 37.153 1.00 93.06 86 LEU A O 1
ATOM 628 N N . GLN A 1 87 ? -12.996 -7.092 35.574 1.00 94.19 87 GLN A N 1
ATOM 629 C CA . GLN A 1 87 ? -11.960 -7.520 36.506 1.00 94.19 87 GLN A CA 1
ATOM 630 C C . GLN A 1 87 ? -11.229 -6.320 37.123 1.00 94.19 87 GLN A C 1
ATOM 632 O O . GLN A 1 87 ? -10.903 -6.348 38.308 1.00 94.19 87 GLN A O 1
ATOM 637 N N . TRP A 1 88 ? -10.968 -5.269 36.340 1.00 95.44 88 TRP A N 1
ATOM 638 C CA . TRP A 1 88 ? -10.296 -4.057 36.823 1.00 95.44 88 TRP A CA 1
ATOM 639 C C . TRP A 1 88 ? -11.228 -3.118 37.603 1.00 95.44 88 TRP A C 1
ATOM 641 O O . TRP A 1 88 ? -10.765 -2.432 38.513 1.00 95.44 88 TRP A O 1
ATOM 651 N N . PHE A 1 89 ? -12.527 -3.102 37.283 1.00 95.12 89 PHE A N 1
ATOM 652 C CA . PHE A 1 89 ? -13.530 -2.213 37.882 1.00 95.12 89 PHE A CA 1
ATOM 653 C C . PHE A 1 89 ? -14.806 -2.973 38.300 1.00 95.12 89 PHE A C 1
ATOM 655 O O . PHE A 1 89 ? -15.884 -2.732 37.753 1.00 95.12 89 PHE A O 1
ATOM 662 N N . PRO A 1 90 ? -14.734 -3.870 39.298 1.00 93.25 90 PRO A N 1
ATOM 663 C CA . PRO A 1 90 ? -15.866 -4.725 39.669 1.00 93.25 90 PRO A CA 1
ATOM 664 C C . PRO A 1 90 ? -17.080 -3.951 40.212 1.00 93.25 90 PRO A C 1
ATOM 666 O O . PRO A 1 90 ? -18.203 -4.434 40.119 1.00 93.25 90 PRO A O 1
ATOM 669 N N . GLY A 1 91 ? -16.877 -2.746 40.760 1.00 94.31 91 GLY A N 1
ATOM 670 C CA . GLY A 1 91 ? -17.954 -1.893 41.285 1.00 94.31 91 GLY A CA 1
ATOM 671 C C . GLY A 1 91 ? -18.777 -1.167 40.217 1.00 94.31 91 GLY A C 1
ATOM 672 O O . GLY A 1 91 ? -19.827 -0.614 40.524 1.00 94.31 91 GLY A O 1
ATOM 673 N N . GLU A 1 92 ? -18.333 -1.185 38.961 1.00 92.69 92 GLU A N 1
ATOM 674 C CA . GLU A 1 92 ? -18.994 -0.506 37.842 1.00 92.69 92 GLU A CA 1
ATOM 675 C C . GLU A 1 92 ? -20.015 -1.411 37.123 1.00 92.69 92 GLU A C 1
ATOM 677 O O . GLU A 1 92 ? -20.373 -1.185 35.964 1.00 92.69 92 GLU A O 1
ATOM 682 N N . GLN A 1 93 ? -20.492 -2.455 37.804 1.00 91.06 93 GLN A N 1
ATOM 683 C CA . GLN A 1 93 ? -21.550 -3.341 37.338 1.00 91.06 93 GLN A CA 1
ATOM 684 C C . GLN A 1 93 ? -22.671 -3.403 38.377 1.00 91.06 93 GLN A C 1
ATOM 686 O O . GLN A 1 93 ? -22.440 -3.702 39.546 1.00 91.06 93 GLN A O 1
ATOM 691 N N . THR A 1 94 ? -23.906 -3.154 37.944 1.00 87.75 94 THR A N 1
ATOM 692 C CA . THR A 1 94 ? -25.102 -3.245 38.794 1.00 87.75 94 THR A CA 1
ATOM 693 C C . THR A 1 94 ? -26.105 -4.166 38.117 1.00 87.75 94 THR A C 1
ATOM 695 O O . THR A 1 94 ? -26.410 -3.985 36.938 1.00 87.75 94 THR A O 1
ATOM 698 N N . ASP A 1 95 ? -26.566 -5.198 38.827 1.00 86.44 95 ASP A N 1
ATOM 699 C CA . ASP A 1 95 ? -27.520 -6.198 38.319 1.00 86.44 95 ASP A CA 1
ATOM 700 C C . ASP A 1 95 ? -27.106 -6.810 36.966 1.00 86.44 95 ASP A C 1
ATOM 702 O O . ASP A 1 95 ? -27.903 -6.974 36.041 1.00 86.44 95 ASP A O 1
ATOM 706 N N . GLY A 1 96 ? -25.807 -7.088 36.809 1.00 84.31 96 GLY A N 1
ATOM 707 C CA . GLY A 1 96 ? -25.233 -7.636 35.576 1.00 84.31 96 GLY A CA 1
ATOM 708 C C . GLY A 1 96 ? -25.072 -6.627 34.430 1.00 84.31 96 GLY A C 1
ATOM 709 O O . GLY A 1 96 ? -24.489 -6.969 33.400 1.00 84.31 96 GLY A O 1
ATOM 710 N N . THR A 1 97 ? -25.509 -5.379 34.600 1.00 87.50 97 THR A N 1
ATOM 711 C CA . THR A 1 97 ? -25.413 -4.323 33.584 1.00 87.50 97 THR A CA 1
ATOM 712 C C . THR A 1 97 ? -24.184 -3.439 33.835 1.00 87.50 97 THR A C 1
ATOM 714 O O . THR A 1 97 ? -24.027 -2.937 34.949 1.00 87.50 97 THR A O 1
ATOM 717 N N . PRO A 1 98 ? -23.299 -3.232 32.839 1.00 90.69 98 PRO A N 1
ATOM 718 C CA . PRO A 1 98 ? -22.149 -2.341 32.986 1.00 90.69 98 PRO A CA 1
ATOM 719 C C . PRO A 1 98 ? -22.585 -0.874 33.057 1.00 90.69 98 PRO A C 1
ATOM 721 O O . PRO A 1 98 ? -23.543 -0.465 32.391 1.00 90.69 98 PRO A O 1
ATOM 724 N N . SER A 1 99 ? -21.852 -0.072 33.825 1.00 93.69 99 SER A N 1
ATOM 725 C CA . SER A 1 99 ? -22.084 1.365 33.925 1.00 93.69 99 SER A CA 1
ATOM 726 C C . SER A 1 99 ? -21.807 2.088 32.593 1.00 93.69 99 SER A C 1
ATOM 728 O O . SER A 1 99 ? -21.017 1.616 31.763 1.00 93.69 99 SER A O 1
ATOM 730 N N . PRO A 1 100 ? -22.399 3.278 32.369 1.00 92.12 100 PRO A N 1
ATOM 731 C CA . PRO A 1 100 ? -22.085 4.106 31.202 1.00 92.12 100 PRO A CA 1
ATOM 732 C C . PRO A 1 100 ? -20.596 4.465 31.089 1.00 92.12 100 PRO A C 1
ATOM 734 O O . PRO A 1 100 ? -20.084 4.619 29.980 1.00 92.12 100 PRO A O 1
ATOM 737 N N . PHE A 1 101 ? -19.894 4.565 32.223 1.00 93.25 101 PHE A N 1
ATOM 738 C CA . PHE A 1 101 ? -18.454 4.807 32.262 1.00 93.25 101 PHE A CA 1
ATOM 739 C C . PHE A 1 101 ? -17.671 3.659 31.612 1.00 93.25 101 PHE A C 1
ATOM 741 O O . PHE A 1 101 ? -16.844 3.917 30.735 1.00 93.25 101 PHE A O 1
ATOM 748 N N . LEU A 1 102 ? -17.973 2.400 31.958 1.00 93.62 102 LEU A N 1
ATOM 749 C CA . LEU A 1 102 ? -17.310 1.236 31.357 1.00 93.62 102 LEU A CA 1
ATOM 750 C C . LEU A 1 102 ? -17.578 1.110 29.860 1.00 93.62 102 LEU A C 1
ATOM 752 O O . LEU A 1 102 ? -16.659 0.814 29.094 1.00 93.62 102 LEU A O 1
ATOM 756 N N . ILE A 1 103 ? -18.816 1.372 29.437 1.00 91.44 103 ILE A N 1
ATOM 757 C CA . ILE A 1 103 ? -19.182 1.364 28.016 1.00 91.44 103 ILE A CA 1
ATOM 758 C C . ILE A 1 103 ? -18.369 2.430 27.268 1.00 91.44 103 ILE A C 1
ATOM 760 O O . ILE A 1 103 ? -17.707 2.121 26.277 1.00 91.44 103 ILE A O 1
ATOM 764 N N . GLY A 1 104 ? -18.338 3.667 27.775 1.00 92.25 104 GLY A N 1
ATOM 765 C CA . GLY A 1 104 ? -17.583 4.761 27.159 1.00 92.25 104 GLY A CA 1
ATOM 766 C C . GLY A 1 104 ? -16.070 4.515 27.129 1.00 92.25 104 GLY A C 1
ATOM 767 O O . GLY A 1 104 ? -15.408 4.815 26.130 1.00 92.25 104 GLY A O 1
ATOM 768 N N . MET A 1 105 ? -15.517 3.923 28.192 1.00 94.00 105 MET A N 1
ATOM 769 C CA . MET A 1 105 ? -14.113 3.514 28.259 1.00 94.00 105 MET A CA 1
ATOM 770 C C . MET A 1 105 ? -13.800 2.461 27.191 1.00 94.00 105 MET A C 1
ATOM 772 O O . MET A 1 105 ? -12.863 2.644 26.409 1.00 94.00 105 MET A O 1
ATOM 776 N N . GLN A 1 106 ? -14.611 1.405 27.094 1.00 92.38 106 GLN A N 1
ATOM 777 C CA . GLN A 1 106 ? -14.430 0.358 26.092 1.00 92.38 106 GLN A CA 1
ATOM 778 C C . GLN A 1 106 ? -14.519 0.914 24.665 1.00 92.38 106 GLN A C 1
ATOM 780 O O . GLN A 1 106 ? -13.659 0.621 23.836 1.00 92.38 106 GLN A O 1
ATOM 785 N N . GLU A 1 107 ? -15.518 1.747 24.364 1.00 91.31 107 GLU A N 1
ATOM 786 C CA . GLU A 1 107 ? -15.677 2.365 23.043 1.00 91.31 107 GLU A CA 1
ATOM 787 C C . GLU A 1 107 ? -14.504 3.291 22.690 1.00 91.31 107 GLU A C 1
ATOM 789 O O . GLU A 1 107 ? -14.047 3.342 21.544 1.00 91.31 107 GLU A O 1
ATOM 794 N N . SER A 1 108 ? -13.984 4.035 23.670 1.00 93.88 108 SER A N 1
ATOM 795 C CA . SER A 1 108 ? -12.795 4.874 23.496 1.00 93.88 108 SER A CA 1
ATOM 796 C C . SER A 1 108 ? -11.555 4.041 23.161 1.00 93.88 108 SER A C 1
ATOM 798 O O . SER A 1 108 ? -10.833 4.353 22.206 1.00 93.88 108 SER A O 1
ATOM 800 N N . HIS A 1 109 ? -11.323 2.956 23.900 1.00 94.31 109 HIS A N 1
ATOM 801 C CA . HIS A 1 109 ? -10.206 2.047 23.660 1.00 94.31 109 HIS A CA 1
ATOM 802 C C . HIS A 1 109 ? -10.341 1.307 22.332 1.00 94.31 109 HIS A C 1
ATOM 804 O O . HIS A 1 109 ? -9.388 1.287 21.553 1.00 94.31 109 HIS A O 1
ATOM 810 N N . LEU A 1 110 ? -11.535 0.815 22.000 1.00 92.31 110 LEU A N 1
ATOM 811 C CA . LEU A 1 110 ? -11.802 0.151 20.729 1.00 92.31 110 LEU A CA 1
ATOM 812 C C . LEU A 1 110 ? -11.502 1.069 19.539 1.00 92.31 110 LEU A C 1
ATOM 814 O O . LEU A 1 110 ? -10.822 0.654 18.600 1.00 92.31 110 LEU A O 1
ATOM 818 N N . ARG A 1 111 ? -11.926 2.339 19.592 1.00 92.50 111 ARG A N 1
ATOM 819 C CA . ARG A 1 111 ? -11.610 3.321 18.540 1.00 92.50 111 ARG A CA 1
ATOM 820 C C . ARG A 1 111 ? -10.104 3.535 18.389 1.00 92.50 111 ARG A C 1
ATOM 822 O O . ARG A 1 111 ? -9.611 3.639 17.265 1.00 92.50 111 ARG A O 1
ATOM 829 N N . GLN A 1 112 ? -9.356 3.593 19.490 1.00 95.50 112 GLN A N 1
ATOM 830 C CA . GLN A 1 112 ? -7.894 3.716 19.447 1.00 95.50 112 GLN A CA 1
ATOM 831 C C . GLN A 1 112 ? -7.232 2.449 18.890 1.00 95.50 112 GLN A C 1
ATOM 833 O O . GLN A 1 112 ? -6.391 2.548 17.994 1.00 95.50 112 GLN A O 1
ATOM 838 N N . ALA A 1 113 ? -7.663 1.268 19.341 1.00 94.75 113 ALA A N 1
ATOM 839 C CA . ALA A 1 113 ? -7.178 -0.018 18.853 1.00 94.75 113 ALA A CA 1
ATOM 840 C C . ALA A 1 113 ? -7.397 -0.163 17.341 1.00 94.75 113 ALA A C 1
ATOM 842 O O . ALA A 1 113 ? -6.472 -0.541 16.620 1.00 94.75 113 ALA A O 1
ATOM 843 N N . GLN A 1 114 ? -8.584 0.207 16.848 1.00 93.44 114 GLN A N 1
ATOM 844 C CA . GLN A 1 114 ? -8.937 0.175 15.427 1.00 93.44 114 GLN A CA 1
ATOM 845 C C . GLN A 1 114 ? -8.122 1.168 14.594 1.00 93.44 114 GLN A C 1
ATOM 847 O O . GLN A 1 114 ? -7.692 0.827 13.493 1.00 93.44 114 GLN A O 1
ATOM 852 N N . ARG A 1 115 ? -7.870 2.385 15.095 1.00 93.88 115 ARG A N 1
ATOM 853 C CA . ARG A 1 115 ? -7.023 3.368 14.395 1.00 93.88 115 ARG A CA 1
ATOM 854 C C . ARG A 1 115 ? -5.621 2.815 14.149 1.00 93.88 115 ARG A C 1
ATOM 856 O O . ARG A 1 115 ? -5.149 2.847 13.013 1.00 93.88 115 ARG A O 1
ATOM 863 N N . TRP A 1 116 ? -4.994 2.263 15.185 1.00 96.12 116 TRP A N 1
ATOM 864 C CA . TRP A 1 116 ? -3.662 1.669 15.082 1.00 96.12 116 TRP A CA 1
ATOM 865 C C . TRP A 1 116 ? -3.652 0.375 14.264 1.00 96.12 116 TRP A C 1
ATOM 867 O O . TRP A 1 116 ? -2.750 0.187 13.453 1.00 96.12 116 TRP A O 1
ATOM 877 N N . ALA A 1 117 ? -4.688 -0.459 14.380 1.00 95.44 117 ALA A N 1
ATOM 878 C CA . ALA A 1 117 ? -4.864 -1.650 13.549 1.00 95.44 117 ALA A CA 1
ATOM 879 C C . ALA A 1 117 ? -4.963 -1.307 12.054 1.00 95.44 117 ALA A C 1
ATOM 881 O O . ALA A 1 117 ? -4.288 -1.910 11.220 1.00 95.44 117 ALA A O 1
ATOM 882 N N . ASN A 1 118 ? -5.755 -0.290 11.709 1.00 92.56 118 ASN A N 1
ATOM 883 C CA . ASN A 1 118 ? -5.903 0.184 10.335 1.00 92.56 118 ASN A CA 1
ATOM 884 C C . ASN A 1 118 ? -4.596 0.776 9.791 1.00 92.56 118 ASN A C 1
ATOM 886 O O . ASN A 1 118 ? -4.271 0.571 8.621 1.00 92.56 118 ASN A O 1
ATOM 890 N N . ALA A 1 119 ? -3.840 1.495 10.627 1.00 93.88 119 ALA A N 1
ATOM 891 C CA . ALA A 1 119 ? -2.517 1.991 10.263 1.00 93.88 119 ALA A CA 1
ATOM 892 C C . ALA A 1 119 ? -1.533 0.833 10.020 1.00 93.88 119 ALA A C 1
ATOM 894 O O . ALA A 1 119 ? -0.897 0.799 8.969 1.00 93.88 119 ALA A O 1
ATOM 895 N N . ALA A 1 120 ? -1.475 -0.146 10.931 1.00 96.44 120 ALA A N 1
ATOM 896 C CA . ALA A 1 120 ? -0.633 -1.335 10.805 1.00 96.44 120 ALA A CA 1
ATOM 897 C C . ALA A 1 120 ? -0.928 -2.098 9.509 1.00 96.44 120 ALA A C 1
ATOM 899 O O . ALA A 1 120 ? -0.020 -2.380 8.734 1.00 96.44 120 ALA A O 1
ATOM 900 N N . ARG A 1 121 ? -2.209 -2.344 9.215 1.00 94.62 121 ARG A N 1
ATOM 901 C CA . ARG A 1 121 ? -2.637 -2.967 7.959 1.00 94.62 121 ARG A CA 1
ATOM 902 C C . ARG A 1 121 ? -2.185 -2.179 6.728 1.00 94.62 121 ARG A C 1
ATOM 904 O O . ARG A 1 121 ? -1.747 -2.771 5.745 1.00 94.62 121 ARG A O 1
ATOM 911 N N . GLY A 1 122 ? -2.298 -0.851 6.774 1.00 91.19 122 GLY A N 1
ATOM 912 C CA . GLY A 1 122 ? -1.843 0.023 5.695 1.00 91.19 122 GLY A CA 1
ATOM 913 C C . GLY A 1 122 ? -0.340 -0.105 5.443 1.00 91.19 122 GLY A C 1
ATOM 914 O O . GLY A 1 122 ? 0.072 -0.316 4.302 1.00 91.19 122 GLY A O 1
ATOM 915 N N . PHE A 1 123 ? 0.470 -0.040 6.503 1.00 96.19 123 PHE A N 1
ATOM 916 C CA . PHE A 1 123 ? 1.920 -0.212 6.406 1.00 96.19 123 PHE A CA 1
ATOM 917 C C . PHE A 1 123 ? 2.313 -1.608 5.920 1.00 96.19 123 PHE A C 1
ATOM 919 O O . PHE A 1 123 ? 3.215 -1.718 5.095 1.00 96.19 123 PHE A O 1
ATOM 926 N N . TYR A 1 124 ? 1.600 -2.651 6.348 1.00 97.06 124 TYR A N 1
ATOM 927 C CA . TYR A 1 124 ? 1.879 -4.030 5.955 1.00 97.06 124 TYR A CA 1
ATOM 928 C C . TYR A 1 124 ? 1.768 -4.219 4.442 1.00 97.06 124 TYR A C 1
ATOM 930 O O . TYR A 1 124 ? 2.710 -4.678 3.792 1.00 97.06 124 TYR A O 1
ATOM 938 N N . HIS A 1 125 ? 0.637 -3.797 3.866 1.00 94.94 125 HIS A N 1
ATOM 939 C CA . HIS A 1 125 ? 0.419 -3.884 2.425 1.00 94.94 125 HIS A CA 1
ATOM 940 C C . HIS A 1 125 ? 1.377 -2.977 1.645 1.00 94.94 125 HIS A C 1
ATOM 942 O O . HIS A 1 125 ? 1.924 -3.403 0.630 1.00 94.94 125 HIS A O 1
ATOM 948 N N . ALA A 1 126 ? 1.629 -1.753 2.125 1.00 94.31 126 ALA A N 1
ATOM 949 C CA . ALA A 1 126 ? 2.600 -0.859 1.497 1.00 94.31 126 ALA A CA 1
ATOM 950 C C . ALA A 1 126 ? 4.015 -1.467 1.492 1.00 94.31 126 ALA A C 1
ATOM 952 O O . ALA A 1 126 ? 4.721 -1.370 0.490 1.00 94.31 126 ALA A O 1
ATOM 953 N N . GLY A 1 127 ? 4.408 -2.138 2.580 1.00 97.50 127 GLY A N 1
ATOM 954 C CA . GLY A 1 127 ? 5.680 -2.846 2.687 1.00 97.50 127 GLY A CA 1
ATOM 955 C C . GLY A 1 127 ? 5.783 -4.003 1.695 1.00 97.50 127 GLY A C 1
ATOM 956 O O . GLY A 1 127 ? 6.777 -4.102 0.985 1.00 97.50 127 GLY A O 1
ATOM 957 N N . ILE A 1 128 ? 4.741 -4.832 1.568 1.00 97.44 128 ILE A N 1
ATOM 958 C CA . ILE A 1 128 ? 4.702 -5.922 0.574 1.00 97.44 128 ILE A CA 1
ATOM 959 C C . ILE A 1 128 ? 4.814 -5.378 -0.855 1.00 97.44 128 ILE A C 1
ATOM 961 O O . ILE A 1 128 ? 5.594 -5.895 -1.653 1.00 97.44 128 ILE A O 1
ATOM 965 N N . ILE A 1 129 ? 4.079 -4.312 -1.181 1.00 95.94 129 ILE A N 1
ATOM 966 C CA . ILE A 1 129 ? 4.150 -3.671 -2.501 1.00 95.94 129 ILE A CA 1
ATOM 967 C C . ILE A 1 129 ? 5.568 -3.160 -2.773 1.00 95.94 129 ILE A C 1
ATOM 969 O O . ILE A 1 129 ? 6.106 -3.406 -3.852 1.00 95.94 129 ILE A O 1
ATOM 973 N N . ALA A 1 130 ? 6.198 -2.496 -1.798 1.00 96.75 130 ALA A N 1
ATOM 974 C CA . ALA A 1 130 ? 7.577 -2.028 -1.919 1.00 96.75 130 ALA A CA 1
ATOM 975 C C . ALA A 1 130 ? 8.566 -3.194 -2.106 1.00 96.75 130 ALA A C 1
ATOM 977 O O . ALA A 1 130 ? 9.452 -3.106 -2.953 1.00 96.75 130 ALA A O 1
ATOM 978 N N . LEU A 1 131 ? 8.383 -4.306 -1.386 1.00 97.75 131 LEU A N 1
ATOM 979 C CA . LEU A 1 131 ? 9.194 -5.517 -1.529 1.00 97.75 131 LEU A CA 1
ATOM 980 C C . LEU A 1 131 ? 9.087 -6.110 -2.938 1.00 97.75 131 LEU A C 1
ATOM 982 O O . LEU A 1 131 ? 10.105 -6.358 -3.583 1.00 97.75 131 LEU A O 1
ATOM 986 N N . LEU A 1 132 ? 7.864 -6.315 -3.431 1.00 96.56 132 LEU A N 1
ATOM 987 C CA . LEU A 1 132 ? 7.614 -6.883 -4.758 1.00 96.56 132 LEU A CA 1
ATOM 988 C C . LEU A 1 132 ? 8.096 -5.956 -5.875 1.00 96.56 132 LEU A C 1
ATOM 990 O O . LEU A 1 132 ? 8.676 -6.426 -6.854 1.00 96.56 132 LEU A O 1
ATOM 994 N N . ALA A 1 133 ? 7.923 -4.644 -5.712 1.00 94.56 133 ALA A N 1
ATOM 995 C CA . ALA A 1 133 ? 8.495 -3.657 -6.617 1.00 94.56 133 ALA A CA 1
ATOM 996 C C . ALA A 1 133 ? 10.030 -3.720 -6.606 1.00 94.56 133 ALA A C 1
ATOM 998 O O . ALA A 1 133 ? 10.644 -3.732 -7.670 1.00 94.56 133 ALA A O 1
ATOM 999 N N . GLY A 1 134 ? 10.658 -3.827 -5.430 1.00 95.06 134 GLY A N 1
ATOM 1000 C CA . GLY A 1 134 ? 12.106 -3.992 -5.297 1.00 95.06 134 GLY A CA 1
ATOM 1001 C C . GLY A 1 134 ? 12.616 -5.254 -5.994 1.00 95.06 134 GLY A C 1
ATOM 1002 O O . GLY A 1 134 ? 13.604 -5.185 -6.725 1.00 95.06 134 GLY A O 1
ATOM 1003 N N . LEU A 1 135 ? 11.902 -6.377 -5.842 1.00 95.12 135 LEU A N 1
ATOM 1004 C CA . LEU A 1 135 ? 12.194 -7.644 -6.522 1.00 95.12 135 LEU A CA 1
ATOM 1005 C C . LEU A 1 135 ? 12.075 -7.513 -8.043 1.00 95.12 135 LEU A C 1
ATOM 1007 O O . LEU A 1 135 ? 12.973 -7.923 -8.776 1.00 95.12 135 LEU A O 1
ATOM 1011 N N . LEU A 1 136 ? 11.001 -6.893 -8.529 1.00 93.75 136 LEU A N 1
ATOM 1012 C CA . LEU A 1 136 ? 10.830 -6.649 -9.956 1.00 93.75 136 LEU A CA 1
ATOM 1013 C C . LEU A 1 136 ? 11.980 -5.793 -10.507 1.00 93.75 136 LEU A C 1
ATOM 1015 O O . LEU A 1 136 ? 12.578 -6.152 -11.519 1.00 93.75 136 LEU A O 1
ATOM 1019 N N . VAL A 1 137 ? 12.323 -4.701 -9.816 1.00 91.38 137 VAL A N 1
ATOM 1020 C CA . VAL A 1 137 ? 13.364 -3.744 -10.221 1.00 91.38 137 VAL A CA 1
ATOM 1021 C C . VAL A 1 137 ? 14.758 -4.375 -10.221 1.00 91.38 137 VAL A C 1
ATOM 1023 O O . VAL A 1 137 ? 15.487 -4.205 -11.201 1.00 91.38 137 VAL A O 1
ATOM 1026 N N . ILE A 1 138 ? 15.136 -5.135 -9.183 1.00 91.88 138 ILE A N 1
ATOM 1027 C CA . ILE A 1 138 ? 16.465 -5.770 -9.130 1.00 91.88 138 ILE A CA 1
ATOM 1028 C C . ILE A 1 138 ? 16.627 -6.805 -10.251 1.00 91.88 138 ILE A C 1
ATOM 1030 O O . ILE A 1 138 ? 17.719 -6.948 -10.805 1.00 91.88 138 ILE A O 1
ATOM 1034 N N . CYS A 1 139 ? 15.546 -7.486 -10.643 1.00 90.62 139 CYS A N 1
ATOM 1035 C CA . CYS A 1 139 ? 15.575 -8.512 -11.680 1.00 90.62 139 CYS A CA 1
ATOM 1036 C C . CYS A 1 139 ? 15.717 -7.964 -13.106 1.00 90.62 139 CYS A C 1
ATOM 1038 O O . CYS A 1 139 ? 16.028 -8.754 -14.002 1.00 90.62 139 CYS A O 1
ATOM 1040 N N . VAL A 1 140 ? 15.528 -6.657 -13.331 1.00 88.56 140 VAL A N 1
ATOM 1041 C CA . VAL A 1 140 ? 15.689 -6.042 -14.655 1.00 88.56 140 VAL A CA 1
ATOM 1042 C C . VAL A 1 140 ? 17.172 -6.038 -15.053 1.00 88.56 140 VAL A C 1
ATOM 1044 O O . VAL A 1 140 ? 17.973 -5.336 -14.425 1.00 88.56 140 VAL A O 1
ATOM 1047 N N . PRO A 1 141 ? 17.569 -6.779 -16.106 1.00 86.81 141 PRO A N 1
ATOM 1048 C CA . PRO A 1 141 ? 18.960 -6.830 -16.540 1.00 86.81 141 PRO A CA 1
ATOM 1049 C C . PRO A 1 141 ? 19.367 -5.543 -17.274 1.00 86.81 141 PRO A C 1
ATOM 1051 O O . PRO A 1 141 ? 18.531 -4.837 -17.844 1.00 86.81 141 PRO A O 1
ATOM 1054 N N . ARG A 1 142 ? 20.674 -5.245 -17.303 1.00 81.62 142 ARG A N 1
ATOM 1055 C CA . ARG A 1 142 ? 21.239 -4.144 -18.113 1.00 81.62 142 ARG A CA 1
ATOM 1056 C C . ARG A 1 142 ? 21.210 -4.414 -19.619 1.00 81.62 142 ARG A C 1
ATOM 1058 O O . ARG A 1 142 ? 21.145 -3.465 -20.396 1.00 81.62 142 ARG A O 1
ATOM 1065 N N . GLY A 1 143 ? 21.284 -5.684 -20.010 1.00 81.12 143 GLY A N 1
ATOM 1066 C CA . GLY A 1 143 ? 21.242 -6.141 -21.400 1.00 81.12 143 GLY A CA 1
ATOM 1067 C C . GLY A 1 143 ? 19.875 -6.688 -21.807 1.00 81.12 143 GLY A C 1
ATOM 1068 O O . GLY A 1 143 ? 18.875 -6.486 -21.115 1.00 81.12 143 GLY A O 1
ATOM 1069 N N . GLN A 1 144 ? 19.837 -7.404 -22.931 1.00 80.38 144 GLN A N 1
ATOM 1070 C CA . GLN A 1 144 ? 18.633 -8.118 -23.350 1.00 80.38 144 GLN A CA 1
ATOM 1071 C C . GLN A 1 144 ? 18.313 -9.240 -22.348 1.00 80.38 144 GLN A C 1
ATOM 1073 O O . GLN A 1 144 ? 19.214 -10.002 -21.985 1.00 80.38 144 GLN A O 1
ATOM 1078 N N . PRO A 1 145 ? 17.062 -9.364 -21.875 1.00 81.25 145 PRO A N 1
ATOM 1079 C CA . PRO A 1 145 ? 16.707 -10.446 -20.970 1.00 81.25 145 PRO A CA 1
ATOM 1080 C C . PRO A 1 145 ? 16.762 -11.785 -21.702 1.00 81.25 145 PRO A C 1
ATOM 1082 O O . PRO A 1 145 ? 16.187 -11.945 -22.777 1.00 81.25 145 PRO A O 1
ATOM 1085 N N . THR A 1 146 ? 17.423 -12.767 -21.093 1.00 86.38 146 THR A N 1
ATOM 1086 C CA . THR A 1 146 ? 17.333 -14.164 -21.529 1.00 86.38 146 THR A CA 1
ATOM 1087 C C . THR A 1 146 ? 15.921 -14.710 -21.282 1.00 86.38 146 THR A C 1
ATOM 1089 O O . THR A 1 146 ? 15.170 -14.159 -20.474 1.00 86.38 146 THR A O 1
ATOM 1092 N N . GLY A 1 147 ? 15.554 -15.825 -21.927 1.00 84.94 147 GLY A N 1
ATOM 1093 C CA . GLY A 1 147 ? 14.230 -16.443 -21.748 1.00 84.94 147 GLY A CA 1
ATOM 1094 C C . GLY A 1 147 ? 13.870 -16.704 -20.278 1.00 84.94 147 GLY A C 1
ATOM 1095 O O . GLY A 1 147 ? 12.789 -16.338 -19.832 1.00 84.94 147 GLY A O 1
ATOM 1096 N N . GLY A 1 148 ? 14.810 -17.219 -19.477 1.00 88.81 148 GLY A N 1
ATOM 1097 C CA . GLY A 1 148 ? 14.583 -17.422 -18.039 1.00 88.81 148 GLY A CA 1
ATOM 1098 C C . GLY A 1 148 ? 14.367 -16.120 -17.254 1.00 88.81 148 GLY A C 1
ATOM 1099 O O . GLY A 1 148 ? 13.547 -16.076 -16.339 1.00 88.81 148 GLY A O 1
ATOM 1100 N N . ARG A 1 149 ? 15.049 -15.026 -17.628 1.00 85.06 149 ARG A N 1
ATOM 1101 C CA . ARG A 1 149 ? 14.863 -13.710 -16.987 1.00 85.06 149 ARG A CA 1
ATOM 1102 C C . ARG A 1 149 ? 13.477 -13.137 -17.256 1.00 85.06 149 ARG A C 1
ATOM 1104 O O . ARG A 1 149 ? 12.910 -12.515 -16.363 1.00 85.06 149 ARG A O 1
ATOM 1111 N N . TRP A 1 150 ? 12.918 -13.380 -18.438 1.00 87.50 150 TRP A N 1
ATOM 1112 C CA . TRP A 1 150 ? 11.541 -13.004 -18.747 1.00 87.50 150 TRP A CA 1
ATOM 1113 C C . TRP A 1 150 ? 10.527 -13.690 -17.843 1.00 87.50 150 TRP A C 1
ATOM 1115 O O . TRP A 1 150 ? 9.633 -13.019 -17.335 1.00 87.50 150 TRP A O 1
ATOM 1125 N N . THR A 1 151 ? 10.700 -14.986 -17.579 1.00 90.88 151 THR A N 1
ATOM 1126 C CA . THR A 1 151 ? 9.834 -15.721 -16.649 1.00 90.88 151 THR A CA 1
ATOM 1127 C C . THR A 1 151 ? 9.885 -15.113 -15.251 1.00 90.88 151 THR A C 1
ATOM 1129 O O . THR A 1 151 ? 8.841 -14.856 -14.658 1.00 90.88 151 THR A O 1
ATOM 1132 N N . VAL A 1 152 ? 11.083 -14.807 -14.739 1.00 91.25 152 VAL A N 1
ATOM 1133 C CA . VAL A 1 152 ? 11.239 -14.170 -13.419 1.00 91.25 152 VAL A CA 1
ATOM 1134 C C . VAL A 1 152 ? 10.552 -12.803 -13.379 1.00 91.25 152 VAL A C 1
ATOM 1136 O O . VAL A 1 152 ? 9.780 -12.534 -12.462 1.00 91.25 152 VAL A O 1
ATOM 1139 N N . LEU A 1 153 ? 10.770 -11.958 -14.391 1.00 90.25 153 LEU A N 1
ATOM 1140 C CA . LEU A 1 153 ? 10.118 -10.649 -14.485 1.00 90.25 153 LEU A CA 1
ATOM 1141 C C . LEU A 1 153 ? 8.591 -10.771 -14.544 1.00 90.25 153 LEU A C 1
ATOM 1143 O O . LEU A 1 153 ? 7.901 -10.016 -13.863 1.00 90.25 153 LEU A O 1
ATOM 1147 N N . ALA A 1 154 ? 8.068 -11.728 -15.313 1.00 87.75 154 ALA A N 1
ATOM 1148 C CA . ALA A 1 154 ? 6.635 -11.971 -15.426 1.00 87.75 154 ALA A CA 1
ATOM 1149 C C . ALA A 1 154 ? 6.025 -12.411 -14.088 1.00 87.75 154 ALA A C 1
ATOM 1151 O O . ALA A 1 154 ? 4.985 -11.887 -13.696 1.00 87.75 154 ALA A O 1
ATOM 1152 N N . VAL A 1 155 ? 6.689 -13.309 -13.354 1.00 94.19 155 VAL A N 1
ATOM 1153 C CA . VAL A 1 155 ? 6.236 -13.763 -12.029 1.00 94.19 155 VAL A CA 1
ATOM 1154 C C . VAL A 1 155 ? 6.273 -12.621 -11.011 1.00 94.19 155 VAL A C 1
ATOM 1156 O O . VAL A 1 155 ? 5.289 -12.407 -10.304 1.00 94.19 155 VAL A O 1
ATOM 1159 N N . CYS A 1 156 ? 7.356 -11.836 -10.962 1.00 92.94 156 CYS A N 1
ATOM 1160 C CA . CYS A 1 156 ? 7.442 -10.670 -10.077 1.00 92.94 156 CYS A CA 1
ATOM 1161 C C . CYS A 1 156 ? 6.365 -9.624 -10.403 1.00 92.94 156 CYS A C 1
ATOM 1163 O O . CYS A 1 156 ? 5.722 -9.096 -9.496 1.00 92.94 156 CYS A O 1
ATOM 1165 N N . ALA A 1 157 ? 6.137 -9.347 -11.690 1.00 90.25 157 ALA A N 1
ATOM 1166 C CA . ALA A 1 157 ? 5.106 -8.415 -12.132 1.00 90.25 157 ALA A CA 1
ATOM 1167 C C . ALA A 1 157 ? 3.698 -8.922 -11.786 1.00 90.25 157 ALA A C 1
ATOM 1169 O O . ALA A 1 157 ? 2.885 -8.153 -11.278 1.00 90.25 157 ALA A O 1
ATOM 1170 N N . ALA A 1 158 ? 3.422 -10.211 -11.999 1.00 92.06 158 ALA A N 1
ATOM 1171 C CA . ALA A 1 158 ? 2.150 -10.828 -11.635 1.00 92.06 158 ALA A CA 1
ATOM 1172 C C . ALA A 1 158 ? 1.899 -10.762 -10.122 1.00 92.06 158 ALA A C 1
ATOM 1174 O O . ALA A 1 158 ? 0.797 -10.406 -9.711 1.00 92.06 158 ALA A O 1
ATOM 1175 N N . GLY A 1 159 ? 2.921 -11.025 -9.300 1.00 93.81 159 GLY A N 1
ATOM 1176 C CA . GLY A 1 159 ? 2.838 -10.875 -7.847 1.00 93.81 159 GLY A CA 1
ATOM 1177 C C . GLY A 1 159 ? 2.511 -9.440 -7.430 1.00 93.81 159 GLY A C 1
ATOM 1178 O O . GLY A 1 159 ? 1.579 -9.219 -6.660 1.00 93.81 159 GLY A O 1
ATOM 1179 N N . LEU A 1 160 ? 3.218 -8.451 -7.989 1.00 94.38 160 LEU A N 1
ATOM 1180 C CA . LEU A 1 160 ? 2.971 -7.033 -7.704 1.00 94.38 160 LEU A CA 1
ATOM 1181 C C . LEU A 1 160 ? 1.552 -6.600 -8.105 1.00 94.38 160 LEU A C 1
ATOM 1183 O O . LEU A 1 160 ? 0.861 -5.946 -7.326 1.00 94.38 160 LEU A O 1
ATOM 1187 N N . VAL A 1 161 ? 1.097 -6.981 -9.302 1.00 91.56 161 VAL A N 1
ATOM 1188 C CA . VAL A 1 161 ? -0.266 -6.687 -9.774 1.00 91.56 161 VAL A CA 1
ATOM 1189 C C . VAL A 1 161 ? -1.309 -7.390 -8.905 1.00 91.56 161 VAL A C 1
ATOM 1191 O O . VAL A 1 161 ? -2.321 -6.779 -8.568 1.00 91.56 161 VAL A O 1
ATOM 1194 N N . GLY A 1 162 ? -1.060 -8.640 -8.508 1.00 94.25 162 GLY A N 1
ATOM 1195 C CA . GLY A 1 162 ? -1.924 -9.404 -7.609 1.00 94.25 162 GLY A CA 1
ATOM 1196 C C . GLY A 1 162 ? -2.098 -8.731 -6.246 1.00 94.25 162 GLY A C 1
ATOM 1197 O O . GLY A 1 162 ? -3.225 -8.590 -5.774 1.00 94.25 162 GLY A O 1
ATOM 1198 N N . GLU A 1 163 ? -1.016 -8.230 -5.651 1.00 94.81 163 GLU A N 1
ATOM 1199 C CA . GLU A 1 163 ? -1.081 -7.509 -4.373 1.00 94.81 163 GLU A CA 1
ATOM 1200 C C . GLU A 1 163 ? -1.767 -6.146 -4.491 1.00 94.81 163 GLU A C 1
ATOM 1202 O O . GLU A 1 163 ? -2.587 -5.786 -3.645 1.00 94.81 163 GLU A O 1
ATOM 1207 N N . LEU A 1 164 ? -1.520 -5.397 -5.569 1.00 93.00 164 LEU A N 1
ATOM 1208 C CA . LEU A 1 164 ? -2.249 -4.151 -5.831 1.00 93.00 164 LEU A CA 1
ATOM 1209 C C . LEU A 1 164 ? -3.749 -4.412 -6.015 1.00 93.00 164 LEU A C 1
ATOM 1211 O O . LEU A 1 164 ? -4.585 -3.681 -5.478 1.00 93.00 164 LEU A O 1
ATOM 1215 N N . ALA A 1 165 ? -4.094 -5.483 -6.731 1.00 91.50 165 ALA A N 1
ATOM 1216 C CA . ALA A 1 165 ? -5.467 -5.912 -6.935 1.00 91.50 165 ALA A CA 1
ATOM 1217 C C . ALA A 1 165 ? -6.162 -6.272 -5.621 1.00 91.50 165 ALA A C 1
ATOM 1219 O O . ALA A 1 165 ? -7.295 -5.847 -5.356 1.00 91.50 165 ALA A O 1
ATOM 1220 N N . TRP A 1 166 ? -5.461 -7.036 -4.786 1.00 93.19 166 TRP A N 1
ATOM 1221 C CA . TRP A 1 166 ? -5.923 -7.404 -3.462 1.00 93.19 166 TRP A CA 1
ATOM 1222 C C . TRP A 1 166 ? -6.128 -6.173 -2.582 1.00 93.19 166 TRP A C 1
ATOM 1224 O O . TRP A 1 166 ? -7.201 -6.023 -2.000 1.00 93.19 166 TRP A O 1
ATOM 1234 N N . LEU A 1 167 ? -5.163 -5.249 -2.547 1.00 91.62 167 LEU A N 1
ATOM 1235 C CA . LEU A 1 167 ? -5.248 -4.009 -1.776 1.00 91.62 167 LEU A CA 1
ATOM 1236 C C . LEU A 1 167 ? -6.484 -3.189 -2.156 1.00 91.62 167 LEU A C 1
ATOM 1238 O O . LEU A 1 167 ? -7.225 -2.754 -1.271 1.00 91.62 167 LEU A O 1
ATOM 1242 N N . VAL A 1 168 ? -6.738 -2.996 -3.455 1.00 91.31 168 VAL A N 1
ATOM 1243 C CA . VAL A 1 168 ? -7.913 -2.252 -3.930 1.00 91.31 168 VAL A CA 1
ATOM 1244 C C . VAL A 1 168 ? -9.200 -2.954 -3.494 1.00 91.31 168 VAL A C 1
ATOM 1246 O O . VAL A 1 168 ? -10.094 -2.322 -2.931 1.00 91.31 168 VAL A O 1
ATOM 1249 N N . ARG A 1 169 ? -9.301 -4.274 -3.682 1.00 91.69 169 ARG A N 1
ATOM 1250 C CA . ARG A 1 169 ? -10.491 -5.038 -3.280 1.00 91.69 169 ARG A CA 1
ATOM 1251 C C . ARG A 1 169 ? -10.715 -5.031 -1.765 1.00 91.69 169 ARG A C 1
ATOM 1253 O O . ARG A 1 169 ? -11.860 -4.979 -1.327 1.00 91.69 169 ARG A O 1
ATOM 1260 N N . ALA A 1 170 ? -9.643 -5.106 -0.986 1.00 87.94 170 ALA A N 1
ATOM 1261 C CA . ALA A 1 170 ? -9.687 -5.179 0.466 1.00 87.94 170 ALA A CA 1
ATOM 1262 C C . ALA A 1 170 ? -9.947 -3.818 1.126 1.00 87.94 170 ALA A C 1
ATOM 1264 O O . ALA A 1 170 ? -10.528 -3.769 2.208 1.00 87.94 170 ALA A O 1
ATOM 1265 N N . THR A 1 171 ? -9.521 -2.726 0.485 1.00 88.38 171 THR A N 1
ATOM 1266 C CA . THR A 1 171 ? -9.706 -1.361 0.993 1.00 88.38 171 THR A CA 1
ATOM 1267 C C . THR A 1 171 ? -11.073 -0.810 0.608 1.00 88.38 171 THR A C 1
ATOM 1269 O O . THR A 1 171 ? -11.751 -0.235 1.452 1.00 88.38 171 THR A O 1
ATOM 1272 N N . PHE A 1 172 ? -11.496 -0.993 -0.646 1.00 90.38 172 PHE A N 1
ATOM 1273 C CA . PHE A 1 172 ? -12.703 -0.374 -1.192 1.00 90.38 172 PHE A CA 1
ATOM 1274 C C . PHE A 1 172 ? -13.854 -1.381 -1.276 1.00 90.38 172 PHE A C 1
ATOM 1276 O O . PHE A 1 172 ? -13.973 -2.159 -2.230 1.00 90.38 172 PHE A O 1
ATOM 1283 N N . LEU A 1 173 ? -14.715 -1.369 -0.257 1.00 87.69 173 LEU A N 1
ATOM 1284 C CA . LEU A 1 173 ? -15.895 -2.233 -0.200 1.00 87.69 173 LEU A CA 1
ATOM 1285 C C . LEU A 1 173 ? -17.016 -1.716 -1.109 1.00 87.69 173 LEU A C 1
ATOM 1287 O O . LEU A 1 173 ? -17.689 -2.516 -1.767 1.00 87.69 173 LEU A O 1
ATOM 1291 N N . ASP A 1 174 ? -17.180 -0.392 -1.185 1.00 91.81 174 ASP A N 1
ATOM 1292 C CA . ASP A 1 174 ? -18.172 0.232 -2.054 1.00 91.81 17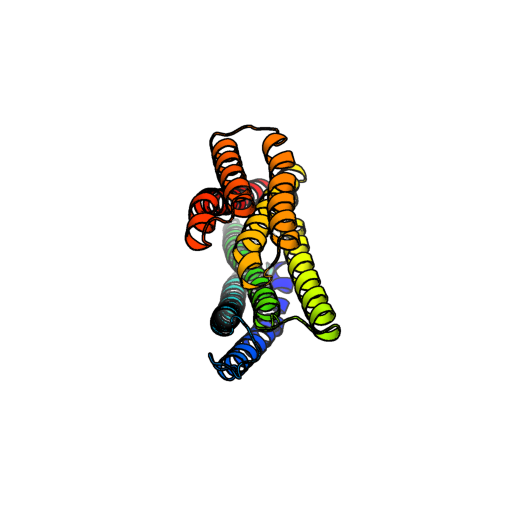4 ASP A CA 1
ATOM 1293 C C . ASP A 1 174 ? -17.806 0.028 -3.533 1.00 91.81 174 ASP A C 1
ATOM 1295 O O . ASP A 1 174 ? -16.670 0.258 -3.958 1.00 91.81 174 ASP A O 1
ATOM 1299 N N . ARG A 1 175 ? -18.775 -0.417 -4.343 1.00 89.62 175 ARG A N 1
ATOM 1300 C CA . ARG A 1 175 ? -18.532 -0.769 -5.751 1.00 89.62 175 ARG A CA 1
ATOM 1301 C C . ARG A 1 175 ? -18.158 0.444 -6.604 1.00 89.62 175 ARG A C 1
ATOM 1303 O O . ARG A 1 175 ? -17.343 0.289 -7.514 1.00 89.62 175 ARG A O 1
ATOM 1310 N N . ALA A 1 176 ? -18.745 1.611 -6.340 1.00 88.50 176 ALA A N 1
ATOM 1311 C CA . ALA A 1 176 ? -18.479 2.827 -7.099 1.00 88.50 176 ALA A CA 1
ATOM 1312 C C . ALA A 1 176 ? -17.091 3.381 -6.756 1.00 88.50 176 ALA A C 1
ATOM 1314 O O . ALA A 1 176 ? -16.285 3.581 -7.665 1.00 88.50 176 ALA A O 1
ATOM 1315 N N . ILE A 1 177 ? -16.769 3.502 -5.461 1.00 89.62 177 ILE A N 1
ATOM 1316 C CA . ILE A 1 177 ? -15.446 3.957 -4.998 1.00 89.62 177 ILE A CA 1
ATOM 1317 C C . ILE A 1 177 ? -14.354 2.995 -5.484 1.00 89.62 177 ILE A C 1
ATOM 1319 O O . ILE A 1 177 ? -13.316 3.427 -5.987 1.00 89.62 177 ILE A O 1
ATOM 1323 N N . ARG A 1 178 ? -14.601 1.680 -5.408 1.00 92.25 178 ARG A N 1
ATOM 1324 C CA . ARG A 1 178 ? -13.653 0.666 -5.883 1.00 92.25 178 ARG A CA 1
ATOM 1325 C C . ARG A 1 178 ? -13.372 0.786 -7.375 1.00 92.25 178 ARG A C 1
ATOM 1327 O O . ARG A 1 178 ? -12.223 0.640 -7.782 1.00 92.25 178 ARG A O 1
ATOM 1334 N N . ARG A 1 179 ? -14.396 1.027 -8.199 1.00 90.25 179 ARG A N 1
ATOM 1335 C CA . ARG A 1 179 ? -14.203 1.239 -9.640 1.00 90.25 179 ARG A CA 1
ATOM 1336 C C . ARG A 1 179 ? -13.288 2.436 -9.884 1.00 90.25 179 ARG A C 1
ATOM 1338 O O . ARG A 1 179 ? -12.349 2.323 -10.663 1.00 90.25 179 ARG A O 1
ATOM 1345 N N . ASP A 1 180 ? -13.517 3.547 -9.193 1.00 89.12 180 ASP A N 1
ATOM 1346 C CA . ASP A 1 180 ? -12.708 4.753 -9.372 1.00 89.12 180 ASP A CA 1
ATOM 1347 C C . ASP A 1 180 ? -11.259 4.551 -8.901 1.00 89.12 180 ASP A C 1
ATOM 1349 O O . ASP A 1 180 ? -10.334 5.042 -9.556 1.00 89.12 180 ASP A O 1
ATOM 1353 N N . ALA A 1 181 ? -11.058 3.763 -7.839 1.00 89.75 181 ALA A N 1
ATOM 1354 C CA . ALA A 1 181 ? -9.742 3.364 -7.346 1.00 89.75 181 ALA A CA 1
ATOM 1355 C C . ALA A 1 181 ? -8.982 2.477 -8.344 1.00 89.75 181 ALA A C 1
ATOM 1357 O O . ALA A 1 181 ? -7.789 2.688 -8.559 1.00 89.75 181 ALA A O 1
ATOM 1358 N N . TRP A 1 182 ? -9.663 1.527 -8.998 1.00 91.19 182 TRP A N 1
ATOM 1359 C CA . TRP A 1 182 ? -9.073 0.720 -10.071 1.00 91.19 182 TRP A CA 1
ATOM 1360 C C . TRP A 1 182 ? -8.587 1.572 -11.240 1.00 91.19 182 TRP A C 1
ATOM 1362 O O . TRP A 1 182 ? -7.494 1.340 -11.749 1.00 91.19 182 TRP A O 1
ATOM 1372 N N . LEU A 1 183 ? -9.373 2.576 -11.636 1.00 88.56 183 LEU A N 1
ATOM 1373 C CA . LEU A 1 183 ? -8.988 3.492 -12.708 1.00 88.56 183 LEU A CA 1
ATOM 1374 C C . LEU A 1 183 ? -7.762 4.326 -12.329 1.00 88.56 183 LEU A C 1
ATOM 1376 O O . LEU A 1 183 ? -6.819 4.396 -13.111 1.00 88.56 183 LEU A O 1
ATOM 1380 N N . GLY A 1 184 ? -7.742 4.896 -11.120 1.00 87.62 184 GLY A N 1
ATOM 1381 C CA . GLY A 1 184 ? -6.579 5.643 -10.631 1.00 87.62 184 GLY A CA 1
ATOM 1382 C C . GLY A 1 184 ? -5.321 4.771 -10.573 1.00 87.62 184 GLY A C 1
ATOM 1383 O O . GLY A 1 184 ? -4.260 5.177 -11.038 1.00 87.62 184 GLY A O 1
ATOM 1384 N N . MET A 1 185 ? -5.451 3.530 -10.093 1.00 89.31 185 MET A N 1
ATOM 1385 C CA . MET A 1 185 ? -4.348 2.566 -10.052 1.00 89.31 185 MET A CA 1
ATOM 1386 C C . MET A 1 185 ? -3.823 2.225 -11.454 1.00 89.31 185 MET A C 1
ATOM 1388 O O . MET A 1 185 ? -2.612 2.209 -11.667 1.00 89.31 185 MET A O 1
ATOM 1392 N N . ALA A 1 186 ? -4.712 1.985 -12.421 1.00 88.50 186 ALA A N 1
ATOM 1393 C CA . ALA A 1 186 ? -4.324 1.697 -13.800 1.00 88.50 186 ALA A CA 1
ATOM 1394 C C . ALA A 1 186 ? -3.546 2.865 -14.431 1.00 88.50 186 ALA A C 1
ATOM 1396 O O . ALA A 1 186 ? -2.508 2.641 -15.052 1.00 88.50 186 ALA A O 1
ATOM 1397 N N . VAL A 1 187 ? -3.994 4.106 -14.206 1.00 85.94 187 VAL A N 1
ATOM 1398 C CA . VAL A 1 187 ? -3.304 5.314 -14.683 1.00 85.94 187 VAL A CA 1
ATOM 1399 C C . VAL A 1 187 ? -1.917 5.443 -14.049 1.00 85.94 187 VAL A C 1
ATOM 1401 O O . VAL A 1 187 ? -0.936 5.640 -14.766 1.00 85.94 187 VAL A O 1
ATOM 1404 N N . LEU A 1 188 ? -1.804 5.278 -12.727 1.00 87.69 188 LEU A N 1
ATOM 1405 C CA . LEU A 1 188 ? -0.519 5.338 -12.020 1.00 87.69 188 LEU A CA 1
ATOM 1406 C C . LEU A 1 188 ? 0.467 4.285 -12.547 1.00 87.69 188 LEU A C 1
ATOM 1408 O O . LEU A 1 188 ? 1.628 4.606 -12.808 1.00 87.69 188 LEU A O 1
ATOM 1412 N N . LEU A 1 189 ? 0.003 3.050 -12.762 1.00 86.94 189 LEU A N 1
ATOM 1413 C CA . LEU A 1 189 ? 0.814 1.977 -13.339 1.00 86.94 189 LEU A CA 1
ATOM 1414 C C . LEU A 1 189 ? 1.239 2.288 -14.778 1.00 86.94 189 LEU A C 1
ATOM 1416 O O . LEU A 1 189 ? 2.404 2.091 -15.119 1.00 86.94 189 LEU A O 1
ATOM 1420 N N . ALA A 1 190 ? 0.340 2.816 -15.612 1.00 84.56 190 ALA A N 1
ATOM 1421 C CA . ALA A 1 190 ? 0.668 3.197 -16.984 1.00 84.56 190 ALA A CA 1
ATOM 1422 C C . ALA A 1 190 ? 1.729 4.306 -17.038 1.00 84.56 190 ALA A C 1
ATOM 1424 O O . ALA A 1 190 ? 2.656 4.225 -17.849 1.00 84.56 190 ALA A O 1
ATOM 1425 N N . ILE A 1 191 ? 1.643 5.304 -16.149 1.00 83.25 191 ILE A N 1
ATOM 1426 C CA . ILE A 1 191 ? 2.660 6.355 -16.005 1.00 83.25 191 ILE A CA 1
ATOM 1427 C C . ILE A 1 191 ? 4.005 5.740 -15.593 1.00 83.25 191 ILE A C 1
ATOM 1429 O O . ILE A 1 191 ? 5.016 5.985 -16.249 1.00 83.25 191 ILE A O 1
ATOM 1433 N N . LEU A 1 192 ? 4.021 4.896 -14.557 1.00 82.69 192 LEU A N 1
ATOM 1434 C CA . LEU A 1 192 ? 5.233 4.229 -14.063 1.00 82.69 192 LEU A CA 1
ATOM 1435 C C . LEU A 1 192 ? 5.916 3.376 -15.139 1.00 82.69 192 LEU A C 1
ATOM 1437 O O . LEU A 1 192 ? 7.133 3.464 -15.321 1.00 82.69 192 LEU A O 1
ATOM 1441 N N . VAL A 1 193 ? 5.141 2.581 -15.882 1.00 80.81 193 VAL A N 1
ATOM 1442 C CA . VAL A 1 193 ? 5.640 1.771 -17.004 1.00 80.81 193 VAL A CA 1
ATOM 1443 C C . VAL A 1 193 ? 6.203 2.669 -18.103 1.00 80.81 193 VAL A C 1
ATOM 1445 O O . VAL A 1 193 ? 7.292 2.399 -18.606 1.00 80.81 193 VAL A O 1
ATOM 1448 N N . SER A 1 194 ? 5.515 3.760 -18.439 1.00 78.00 194 SER A N 1
ATOM 1449 C CA . SER A 1 194 ? 5.927 4.693 -19.495 1.00 78.00 194 SER A CA 1
ATOM 1450 C C . SER A 1 194 ? 7.237 5.412 -19.181 1.00 78.00 194 SER A C 1
ATOM 1452 O O . SER A 1 194 ? 8.094 5.534 -20.054 1.00 78.00 194 SER A O 1
ATOM 1454 N N . VAL A 1 195 ? 7.420 5.833 -17.928 1.00 78.31 195 VAL A N 1
ATOM 1455 C CA . VAL A 1 195 ? 8.660 6.467 -17.453 1.00 78.31 195 VAL A CA 1
ATOM 1456 C C . VAL A 1 195 ? 9.821 5.463 -17.407 1.00 78.31 195 VAL A C 1
ATOM 1458 O O . VAL A 1 195 ? 10.973 5.826 -17.634 1.00 78.31 195 VAL A O 1
ATOM 1461 N N . SER A 1 196 ? 9.527 4.184 -17.162 1.00 70.75 196 SER A N 1
ATOM 1462 C CA . SER A 1 196 ? 10.542 3.132 -16.987 1.00 70.75 196 SER A CA 1
ATOM 1463 C C . SER A 1 196 ? 10.946 2.438 -18.300 1.00 70.75 196 SER A C 1
ATOM 1465 O O . SER A 1 196 ? 12.094 2.023 -18.464 1.00 70.75 196 SER A O 1
ATOM 1467 N N . ALA A 1 197 ? 10.030 2.334 -19.266 1.00 65.62 197 ALA A N 1
ATOM 1468 C CA . ALA A 1 197 ? 10.179 1.668 -20.566 1.00 65.62 197 ALA A CA 1
ATOM 1469 C C . ALA A 1 197 ? 11.451 2.007 -21.390 1.00 65.62 197 ALA A C 1
ATOM 1471 O O . ALA A 1 197 ? 12.109 1.089 -21.885 1.00 65.62 197 ALA A O 1
ATOM 1472 N N . PRO A 1 198 ? 11.844 3.276 -21.558 1.00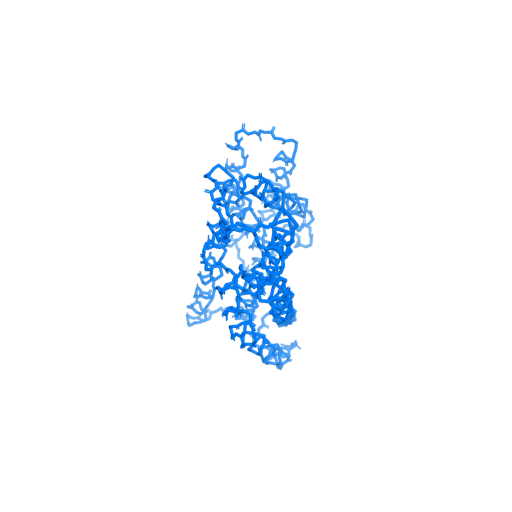 57.38 198 PRO A N 1
ATOM 1473 C CA . PRO A 1 198 ? 12.932 3.672 -22.462 1.00 57.38 198 PRO A CA 1
ATOM 1474 C C . PRO A 1 198 ? 14.338 3.375 -21.926 1.00 57.38 198 PRO A C 1
ATOM 1476 O O . PRO A 1 198 ? 15.275 3.259 -22.717 1.00 57.38 198 PRO A O 1
ATOM 1479 N N . GLY A 1 199 ? 14.481 3.189 -20.609 1.00 56.78 199 GLY A N 1
ATOM 1480 C CA . GLY A 1 199 ? 15.696 2.635 -20.011 1.00 56.78 199 GLY A CA 1
ATOM 1481 C C . GLY A 1 199 ? 15.793 1.116 -20.170 1.00 56.78 199 GLY A C 1
ATOM 1482 O O . GLY A 1 199 ? 16.901 0.587 -20.169 1.00 56.78 199 GLY A O 1
ATOM 1483 N N . ILE A 1 200 ? 14.656 0.418 -20.331 1.00 53.97 200 ILE A N 1
ATOM 1484 C CA . ILE A 1 200 ? 14.622 -1.048 -20.414 1.00 53.97 200 ILE A CA 1
ATOM 1485 C C . ILE A 1 200 ? 14.754 -1.559 -21.853 1.00 53.97 200 ILE A C 1
ATOM 1487 O O . ILE A 1 200 ? 15.460 -2.540 -22.098 1.00 53.97 200 ILE A O 1
ATOM 1491 N N . TRP A 1 201 ? 14.118 -0.864 -22.798 1.00 55.09 201 TRP A N 1
ATOM 1492 C CA . TRP A 1 201 ? 13.911 -1.333 -24.163 1.00 55.09 201 TRP A CA 1
ATOM 1493 C C . TRP A 1 201 ? 14.251 -0.236 -25.172 1.00 55.09 201 TRP A C 1
ATOM 1495 O O . TRP A 1 201 ? 13.528 0.749 -25.329 1.00 55.09 201 TRP A O 1
ATOM 1505 N N . HIS A 1 202 ? 15.355 -0.394 -25.896 1.00 57.28 202 HIS A N 1
ATOM 1506 C CA . HIS A 1 202 ? 15.616 0.435 -27.070 1.00 57.28 202 HIS A CA 1
ATOM 1507 C C . HIS A 1 202 ? 14.807 -0.121 -28.245 1.00 57.28 202 HIS A C 1
ATOM 1509 O O . HIS A 1 202 ? 15.192 -1.111 -28.856 1.00 57.28 202 HIS A O 1
ATOM 1515 N N . GLY A 1 203 ? 13.652 0.483 -28.542 1.00 66.38 203 GLY A N 1
ATOM 1516 C CA . GLY A 1 203 ? 12.848 0.082 -29.694 1.00 66.38 203 GLY A CA 1
ATOM 1517 C C . GLY A 1 203 ? 11.509 0.805 -29.814 1.00 66.38 203 GLY A C 1
ATOM 1518 O O . GLY A 1 203 ? 10.860 1.128 -28.819 1.00 66.38 203 GLY A O 1
ATOM 1519 N N . TRP A 1 204 ? 11.080 1.021 -31.057 1.00 67.38 204 TRP A N 1
ATOM 1520 C CA . TRP A 1 204 ? 9.736 1.495 -31.401 1.00 67.38 204 TRP A CA 1
ATOM 1521 C C . TRP A 1 204 ? 8.593 0.673 -30.772 1.00 67.38 204 TRP A C 1
ATOM 1523 O O . TRP A 1 204 ? 7.667 1.300 -30.258 1.00 67.38 204 TRP A O 1
ATOM 1533 N N . PRO A 1 205 ? 8.650 -0.676 -30.709 1.00 73.12 205 PRO A N 1
ATOM 1534 C CA . PRO A 1 205 ? 7.541 -1.477 -30.182 1.00 73.12 205 PRO A CA 1
ATOM 1535 C C . PRO A 1 205 ? 7.174 -1.134 -28.738 1.00 73.12 205 PRO A C 1
ATOM 1537 O O . PRO A 1 205 ? 6.003 -1.095 -28.380 1.00 73.12 205 PRO A O 1
ATOM 1540 N N . VAL A 1 206 ? 8.168 -0.818 -27.907 1.00 69.56 206 VAL A N 1
ATOM 1541 C CA . VAL A 1 206 ? 7.930 -0.530 -26.489 1.00 69.56 206 VAL A CA 1
ATOM 1542 C C . VAL A 1 206 ? 7.403 0.880 -26.268 1.00 69.56 206 VAL A C 1
ATOM 1544 O O . VAL A 1 206 ? 6.571 1.092 -25.392 1.00 69.56 206 VAL A O 1
ATOM 1547 N N . ARG A 1 207 ? 7.825 1.844 -27.088 1.00 70.31 207 ARG A N 1
ATOM 1548 C CA . ARG A 1 207 ? 7.260 3.199 -27.043 1.00 70.31 207 ARG A CA 1
ATOM 1549 C C . ARG A 1 207 ? 5.811 3.210 -27.501 1.00 70.31 207 ARG A C 1
ATOM 1551 O O . ARG A 1 207 ? 4.993 3.865 -26.870 1.00 70.31 207 ARG A O 1
ATOM 1558 N N . ILE A 1 208 ? 5.501 2.435 -28.541 1.00 78.69 208 ILE A N 1
ATOM 1559 C CA . ILE A 1 208 ? 4.128 2.204 -28.994 1.00 78.69 208 ILE A CA 1
ATOM 1560 C C . ILE A 1 208 ? 3.326 1.512 -27.888 1.00 78.69 208 ILE A C 1
ATOM 1562 O O . ILE A 1 208 ? 2.224 1.953 -27.594 1.00 78.69 208 ILE A O 1
ATOM 1566 N N . GLY A 1 209 ? 3.890 0.501 -27.220 1.00 76.62 209 GLY A N 1
ATOM 1567 C CA . GLY A 1 209 ? 3.255 -0.158 -26.076 1.00 76.62 209 GLY A CA 1
ATOM 1568 C C . GLY A 1 209 ? 2.960 0.799 -24.916 1.00 76.62 209 GLY A C 1
ATOM 1569 O O . GLY A 1 209 ? 1.836 0.833 -24.429 1.00 76.62 209 GLY A O 1
ATOM 1570 N N . GLY A 1 210 ? 3.927 1.631 -24.516 1.00 74.31 210 GLY A N 1
ATOM 1571 C CA . GLY A 1 210 ? 3.738 2.647 -23.473 1.00 74.31 210 GLY A CA 1
ATOM 1572 C C . GLY A 1 210 ? 2.689 3.695 -23.858 1.00 74.31 210 GLY A C 1
ATOM 1573 O O . GLY A 1 210 ? 1.773 3.966 -23.085 1.00 74.31 210 GLY A O 1
ATOM 1574 N N . ALA A 1 211 ? 2.761 4.216 -25.085 1.00 78.12 211 ALA A N 1
ATOM 1575 C CA . ALA A 1 211 ? 1.762 5.134 -25.628 1.00 78.12 211 ALA A CA 1
ATOM 1576 C C . ALA A 1 211 ? 0.363 4.496 -25.670 1.00 78.12 211 ALA A C 1
ATOM 1578 O O . ALA A 1 211 ? -0.605 5.123 -25.250 1.00 78.12 211 ALA A O 1
ATOM 1579 N N . ALA A 1 212 ? 0.254 3.237 -26.101 1.00 81.56 212 ALA A N 1
ATOM 1580 C CA . ALA A 1 212 ? -0.996 2.486 -26.107 1.00 81.56 212 ALA A CA 1
ATOM 1581 C C . ALA A 1 212 ? -1.541 2.278 -24.688 1.00 81.56 212 ALA A C 1
ATOM 1583 O O . ALA A 1 212 ? -2.731 2.475 -24.470 1.00 81.56 212 ALA A O 1
ATOM 1584 N N . CYS A 1 213 ? -0.694 1.961 -23.703 1.00 80.50 213 CYS A N 1
ATOM 1585 C CA . CYS A 1 213 ? -1.108 1.872 -22.301 1.00 80.50 213 CYS A CA 1
ATOM 1586 C C . CYS A 1 213 ? -1.669 3.201 -21.780 1.00 80.50 213 CYS A C 1
ATOM 1588 O O . CYS A 1 213 ? -2.727 3.202 -21.152 1.00 80.50 213 CYS A O 1
ATOM 1590 N N . LEU A 1 214 ? -1.007 4.331 -22.056 1.00 81.31 214 LEU A N 1
ATOM 1591 C CA . LEU A 1 214 ? -1.514 5.650 -21.657 1.00 81.31 214 LEU A CA 1
ATOM 1592 C C . LEU A 1 214 ? -2.829 5.992 -22.377 1.00 81.31 214 LEU A C 1
ATOM 1594 O O . LEU A 1 214 ? -3.767 6.449 -21.728 1.00 81.31 214 LEU A O 1
ATOM 1598 N N . LEU A 1 215 ? -2.939 5.711 -23.682 1.00 83.12 215 LEU A N 1
ATOM 1599 C CA . LEU A 1 215 ? -4.170 5.905 -24.462 1.00 83.12 215 LEU A CA 1
ATOM 1600 C C . LEU A 1 215 ? -5.332 5.052 -23.928 1.00 83.12 215 LEU A C 1
ATOM 1602 O O . LEU A 1 215 ? -6.444 5.551 -23.768 1.00 83.12 215 LEU A O 1
ATOM 1606 N N . LEU A 1 216 ? -5.078 3.786 -23.590 1.00 84.19 216 LEU A N 1
ATOM 1607 C CA . LEU A 1 216 ? -6.074 2.904 -22.976 1.00 84.19 216 LEU A CA 1
ATOM 1608 C C . LEU A 1 216 ? -6.527 3.415 -21.602 1.00 84.19 216 LEU A C 1
ATOM 1610 O O . LEU A 1 216 ? -7.676 3.192 -21.230 1.00 84.19 216 LEU A O 1
ATOM 1614 N N . CYS A 1 217 ? -5.669 4.133 -20.870 1.00 82.50 217 CYS A N 1
ATOM 1615 C CA . CYS A 1 217 ? -6.029 4.769 -19.601 1.00 82.50 217 CYS A CA 1
ATOM 1616 C C . CYS A 1 217 ? -6.796 6.093 -19.770 1.00 82.50 217 CYS A C 1
ATOM 1618 O O . CYS A 1 217 ? -7.540 6.475 -18.866 1.00 82.50 217 CYS A O 1
ATOM 1620 N N . LEU A 1 218 ? -6.676 6.774 -20.917 1.00 80.62 218 LEU A N 1
ATOM 1621 C CA . LEU A 1 218 ? -7.453 7.985 -21.211 1.00 80.62 218 LEU A CA 1
ATOM 1622 C C . LEU A 1 218 ? -8.946 7.684 -21.362 1.00 80.62 218 LEU A C 1
ATOM 1624 O O . LEU A 1 218 ? -9.772 8.434 -20.847 1.00 80.62 218 LEU A O 1
ATOM 1628 N N . LEU A 1 219 ? -9.298 6.580 -22.025 1.00 78.94 219 LEU A N 1
ATOM 1629 C CA . LEU A 1 219 ? -10.692 6.207 -22.281 1.00 78.94 219 LEU A CA 1
ATOM 1630 C C . LEU A 1 219 ? -11.541 6.140 -20.991 1.00 78.94 219 LEU A C 1
ATOM 1632 O O . LEU A 1 219 ? -12.562 6.823 -20.918 1.00 78.94 219 LEU A O 1
ATOM 1636 N N . PRO A 1 220 ? -11.153 5.399 -19.936 1.00 74.75 220 PRO A N 1
ATOM 1637 C CA . PRO A 1 220 ? -11.931 5.362 -18.705 1.00 74.75 220 PRO A CA 1
ATOM 1638 C C . PRO A 1 220 ? -11.869 6.661 -17.888 1.00 74.75 220 PRO A C 1
ATOM 1640 O O . PRO A 1 220 ? -12.800 6.923 -17.128 1.00 74.75 220 PRO A O 1
ATOM 1643 N N . LEU A 1 221 ? -10.818 7.479 -18.034 1.00 76.31 221 LEU A N 1
ATOM 1644 C CA . LEU A 1 221 ? -10.744 8.823 -17.443 1.00 76.31 221 LEU A CA 1
ATOM 1645 C C . LEU A 1 221 ? -11.788 9.760 -18.061 1.00 76.31 221 LEU A C 1
ATOM 1647 O O . LEU A 1 221 ? -12.467 10.475 -17.331 1.00 76.31 221 LEU A O 1
ATOM 1651 N N . ILE A 1 222 ? -11.957 9.703 -19.385 1.00 75.56 222 ILE A N 1
ATOM 1652 C CA . ILE A 1 222 ? -12.973 10.459 -20.134 1.00 75.56 222 ILE A CA 1
ATOM 1653 C C . ILE A 1 222 ? -14.382 9.943 -19.811 1.00 75.56 222 ILE A C 1
ATOM 1655 O O . ILE A 1 222 ? -15.320 10.724 -19.685 1.00 75.56 222 ILE A O 1
ATOM 1659 N N . LEU A 1 223 ? -14.531 8.628 -19.629 1.00 72.06 223 LEU A N 1
ATOM 1660 C CA . LEU A 1 223 ? -15.801 7.986 -19.277 1.00 72.06 223 LEU A CA 1
ATOM 1661 C C . LEU A 1 223 ? -16.146 8.077 -17.777 1.00 72.06 223 LEU A C 1
ATOM 1663 O O . LEU A 1 223 ? -17.196 7.568 -17.364 1.00 72.06 223 LEU A O 1
ATOM 1667 N N . ARG A 1 224 ? -15.306 8.700 -16.931 1.00 76.50 224 ARG A N 1
ATOM 1668 C CA . ARG A 1 224 ? -15.668 8.948 -15.525 1.00 76.50 224 ARG A CA 1
ATOM 1669 C C . ARG A 1 224 ? -16.920 9.827 -15.493 1.00 76.50 224 ARG A C 1
ATOM 1671 O O . ARG A 1 224 ? -16.977 10.895 -16.089 1.00 76.50 224 ARG A O 1
ATOM 1678 N N . ARG A 1 225 ? -17.923 9.381 -14.730 1.00 60.50 225 ARG A N 1
ATOM 1679 C CA . ARG A 1 225 ? -19.256 10.009 -14.627 1.00 60.50 225 ARG A CA 1
ATOM 1680 C C . ARG A 1 225 ? -19.235 11.473 -14.161 1.00 60.50 225 ARG A C 1
ATOM 1682 O O . ARG A 1 225 ? -20.228 12.167 -14.335 1.00 60.50 225 ARG A O 1
ATOM 1689 N N . SER A 1 226 ? -18.140 11.923 -13.553 1.00 67.44 226 SER A N 1
ATOM 1690 C CA . SER A 1 226 ? -17.927 13.304 -13.126 1.00 67.44 226 SER A CA 1
ATOM 1691 C C . SER A 1 226 ? -16.672 13.854 -13.800 1.00 67.44 226 SER A C 1
ATOM 1693 O O . SER A 1 226 ? -15.558 13.603 -13.329 1.00 67.44 226 SER A O 1
ATOM 1695 N N . VAL A 1 227 ? -16.852 14.606 -14.885 1.00 72.38 227 VAL A N 1
ATOM 1696 C CA . VAL A 1 227 ? -15.770 15.408 -15.462 1.00 72.38 227 VAL A CA 1
ATOM 1697 C C . VAL A 1 227 ? -15.447 16.513 -14.461 1.00 72.38 227 VAL A C 1
ATOM 1699 O O . VAL A 1 227 ? -16.231 17.434 -14.246 1.00 72.38 227 VAL A O 1
ATOM 1702 N N . THR A 1 228 ? -14.310 16.383 -13.791 1.00 79.50 228 THR A N 1
ATOM 1703 C CA . THR A 1 228 ? -13.761 17.396 -12.886 1.00 79.50 228 THR A CA 1
ATOM 1704 C C . THR A 1 228 ? -12.586 18.098 -13.559 1.00 79.50 228 THR A C 1
ATOM 1706 O O . THR A 1 228 ? -11.943 17.530 -14.446 1.00 79.50 228 THR A O 1
ATOM 1709 N N . SER A 1 229 ? -12.244 19.309 -13.112 1.00 82.38 229 SER A N 1
ATOM 1710 C CA . SER A 1 229 ? -11.024 20.005 -13.559 1.00 82.38 229 SER A CA 1
ATOM 1711 C C . SER A 1 229 ? -9.776 19.125 -13.410 1.00 82.38 229 SER A C 1
ATOM 1713 O O . SER A 1 229 ? -8.930 19.095 -14.297 1.00 82.38 229 SER A O 1
ATOM 1715 N N . ALA A 1 230 ? -9.720 18.322 -12.345 1.00 79.69 230 ALA A N 1
ATOM 1716 C CA . ALA A 1 230 ? -8.691 17.313 -12.134 1.00 79.69 230 ALA A CA 1
ATOM 1717 C C . ALA A 1 230 ? -8.626 16.294 -13.288 1.00 79.69 230 ALA A C 1
ATOM 1719 O O . ALA A 1 230 ? -7.575 16.120 -13.899 1.00 79.69 230 ALA A O 1
ATOM 1720 N N . SER A 1 231 ? -9.750 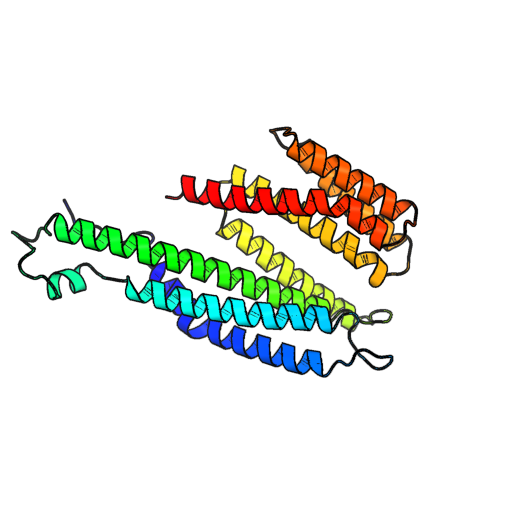15.667 -13.653 1.00 81.00 231 SER A N 1
ATOM 1721 C CA . SER A 1 231 ? -9.768 14.676 -14.741 1.00 81.00 231 SER A CA 1
ATOM 1722 C C . SER A 1 231 ? -9.285 15.239 -16.086 1.00 81.00 231 SER A C 1
ATOM 1724 O O . SER A 1 231 ? -8.595 14.538 -16.825 1.00 81.00 231 SER A O 1
ATOM 1726 N N . ILE A 1 232 ? -9.567 16.519 -16.366 1.00 84.25 232 ILE A N 1
ATOM 1727 C CA . ILE A 1 232 ? -9.094 17.216 -17.570 1.00 84.25 232 ILE A CA 1
ATOM 1728 C C . ILE A 1 232 ? -7.573 17.396 -17.519 1.00 84.25 232 ILE A C 1
ATOM 1730 O O . ILE A 1 232 ? -6.885 17.067 -18.484 1.00 84.25 232 ILE A O 1
ATOM 1734 N N . THR A 1 233 ? -7.029 17.853 -16.387 1.00 85.25 233 THR A N 1
ATOM 1735 C CA . THR A 1 233 ? -5.578 18.009 -16.201 1.00 85.25 233 THR A CA 1
ATOM 1736 C C . THR A 1 233 ? -4.841 16.676 -16.341 1.00 85.25 233 THR A C 1
ATOM 1738 O O . THR A 1 233 ? -3.838 16.619 -17.055 1.00 85.25 233 THR A O 1
ATOM 1741 N N . SER A 1 234 ? -5.351 15.594 -15.735 1.00 84.50 234 SER A N 1
ATOM 1742 C CA . SER A 1 234 ? -4.801 14.240 -15.918 1.00 84.50 234 SER A CA 1
ATOM 1743 C C . SER A 1 234 ? -4.824 13.825 -17.392 1.00 84.50 234 SER A C 1
ATOM 1745 O O . SER A 1 234 ? -3.818 13.348 -17.911 1.00 84.50 234 SER A O 1
ATOM 1747 N N . ALA A 1 235 ? -5.940 14.042 -18.097 1.00 85.75 235 ALA A N 1
ATOM 1748 C CA . ALA A 1 235 ? -6.072 13.668 -19.503 1.00 85.75 235 ALA A CA 1
ATOM 1749 C C . ALA A 1 235 ? -5.113 14.449 -20.421 1.00 85.75 235 ALA A C 1
ATOM 1751 O O . ALA A 1 235 ? -4.480 13.858 -21.298 1.00 85.75 235 ALA A O 1
ATOM 1752 N N . LEU A 1 236 ? -4.951 15.757 -20.200 1.00 87.56 236 LEU A N 1
ATOM 1753 C CA . LEU A 1 236 ? -3.992 16.587 -20.938 1.00 87.56 236 LEU A CA 1
ATOM 1754 C C . LEU A 1 236 ? -2.549 16.136 -20.682 1.00 87.56 236 LEU A C 1
ATOM 1756 O O . LEU A 1 236 ? -1.782 15.944 -21.622 1.00 87.56 236 LEU A O 1
ATOM 1760 N N . SER A 1 237 ? -2.203 15.906 -19.416 1.00 86.81 237 SER A N 1
ATOM 1761 C CA . SER A 1 237 ? -0.892 15.417 -18.979 1.00 86.81 237 SER A CA 1
ATOM 1762 C C . SER A 1 237 ? -0.536 14.066 -19.619 1.00 86.81 237 SER A C 1
ATOM 1764 O O . SER A 1 237 ? 0.544 13.910 -20.194 1.00 86.81 237 SER A O 1
ATOM 1766 N N . LEU A 1 238 ? -1.472 13.113 -19.621 1.00 85.94 238 LEU A N 1
ATOM 1767 C CA . LEU A 1 238 ? -1.310 11.816 -20.282 1.00 85.94 238 LEU A CA 1
ATOM 1768 C C . LEU A 1 238 ? -1.186 11.949 -21.805 1.00 85.94 238 LEU A C 1
ATOM 1770 O O . LEU A 1 238 ? -0.339 11.288 -22.405 1.00 85.94 238 LEU A O 1
ATOM 1774 N N . SER A 1 239 ? -1.978 12.825 -22.428 1.00 85.94 239 SER A N 1
ATOM 1775 C CA . SER A 1 239 ? -1.916 13.083 -23.875 1.00 85.94 239 SER A CA 1
ATOM 1776 C C . SER A 1 239 ? -0.554 13.647 -24.288 1.00 85.94 239 SER A C 1
ATOM 1778 O O . SER A 1 239 ? 0.046 13.185 -25.258 1.00 85.94 239 SER A O 1
ATOM 1780 N N . LEU A 1 240 ? -0.013 14.590 -23.511 1.00 87.00 240 LEU A N 1
ATOM 1781 C CA . LEU A 1 240 ? 1.338 15.116 -23.713 1.00 87.00 240 LEU A CA 1
ATOM 1782 C C . LEU A 1 240 ? 2.407 14.035 -23.519 1.00 87.00 240 LEU A C 1
ATOM 1784 O O . LEU A 1 240 ? 3.360 13.979 -24.293 1.00 87.00 240 LEU A O 1
ATOM 1788 N N . GLY A 1 241 ? 2.235 13.140 -22.542 1.00 82.25 241 GLY A N 1
ATOM 1789 C CA . GLY A 1 241 ? 3.110 11.981 -22.357 1.00 82.25 241 GLY A CA 1
ATOM 1790 C C . GLY A 1 241 ? 3.107 11.022 -23.554 1.00 82.25 241 GLY A C 1
ATOM 1791 O O . GLY A 1 241 ? 4.171 10.591 -23.997 1.00 82.25 241 GLY A O 1
ATOM 1792 N N . VAL A 1 242 ? 1.931 10.739 -24.129 1.00 84.75 242 VAL A N 1
ATOM 1793 C CA . VAL A 1 242 ? 1.784 9.940 -25.362 1.00 84.75 242 VAL A CA 1
ATOM 1794 C C . VAL A 1 242 ? 2.544 10.587 -26.517 1.00 84.75 242 VAL A C 1
ATOM 1796 O O . VAL A 1 242 ? 3.346 9.921 -27.171 1.00 84.75 242 VAL A O 1
ATOM 1799 N N . ILE A 1 243 ? 2.343 11.890 -26.738 1.00 85.88 243 ILE A N 1
ATOM 1800 C CA . ILE A 1 243 ? 3.055 12.649 -27.774 1.00 85.88 243 ILE A CA 1
ATOM 1801 C C . ILE A 1 243 ? 4.567 12.555 -27.530 1.00 85.88 243 ILE A C 1
ATOM 1803 O O . ILE A 1 243 ? 5.319 12.172 -28.424 1.00 85.88 243 ILE A O 1
ATOM 1807 N N . ALA A 1 244 ? 5.028 12.810 -26.306 1.00 82.62 244 ALA A N 1
ATOM 1808 C CA . ALA A 1 244 ? 6.449 12.776 -25.987 1.00 82.62 244 ALA A CA 1
ATOM 1809 C C . ALA A 1 244 ? 7.091 11.397 -26.247 1.00 82.62 244 ALA A C 1
ATOM 1811 O O . ALA A 1 244 ? 8.199 11.321 -26.791 1.00 82.62 244 ALA A O 1
ATOM 1812 N N . LEU A 1 245 ? 6.382 10.303 -25.941 1.00 79.69 245 LEU A N 1
ATOM 1813 C CA . LEU A 1 245 ? 6.829 8.936 -26.234 1.00 79.69 245 LEU A CA 1
ATOM 1814 C C . LEU A 1 245 ? 6.938 8.656 -27.740 1.00 79.69 245 LEU A C 1
ATOM 1816 O O . LEU A 1 245 ? 7.929 8.058 -28.179 1.00 79.69 245 LEU A O 1
ATOM 1820 N N . LEU A 1 246 ? 5.947 9.087 -28.526 1.00 84.12 246 LEU A N 1
ATOM 1821 C CA . LEU A 1 246 ? 5.889 8.852 -29.973 1.00 84.12 246 LEU A CA 1
ATOM 1822 C C . LEU A 1 246 ? 6.928 9.685 -30.743 1.00 84.12 246 LEU A C 1
ATOM 1824 O O . LEU A 1 246 ? 7.554 9.176 -31.671 1.00 84.12 246 LEU A O 1
ATOM 1828 N N . PHE A 1 247 ? 7.189 10.926 -30.318 1.00 84.56 247 PHE A N 1
ATOM 1829 C CA . PHE A 1 247 ? 8.066 11.879 -31.018 1.00 84.56 247 PHE A CA 1
ATOM 1830 C C . PHE A 1 247 ? 9.544 11.831 -30.605 1.00 84.56 247 PHE A C 1
ATOM 1832 O O . PHE A 1 247 ? 10.309 12.751 -30.880 1.00 84.56 247 PHE A O 1
ATOM 1839 N N . ARG A 1 248 ? 9.992 10.747 -29.964 1.00 80.19 248 ARG A N 1
ATOM 1840 C CA . ARG A 1 248 ? 11.402 10.570 -29.564 1.00 80.19 248 ARG A CA 1
ATOM 1841 C C . ARG A 1 248 ? 11.958 11.649 -28.626 1.00 80.19 248 ARG A C 1
ATOM 1843 O O . ARG A 1 248 ? 13.175 11.796 -28.535 1.00 80.19 248 ARG A O 1
ATOM 1850 N N . ILE A 1 249 ? 11.097 12.306 -27.855 1.00 80.94 249 ILE A N 1
ATOM 1851 C CA . ILE A 1 249 ? 11.523 13.311 -26.884 1.00 80.94 249 ILE A CA 1
ATOM 1852 C C . ILE A 1 249 ? 12.460 12.668 -25.829 1.00 80.94 249 ILE A C 1
ATOM 1854 O O . ILE A 1 249 ? 12.217 11.532 -25.397 1.00 80.94 249 ILE A O 1
ATOM 1858 N N . PRO A 1 250 ? 13.555 13.347 -25.424 1.00 79.56 250 PRO A N 1
ATOM 1859 C CA . PRO A 1 250 ? 14.434 12.892 -24.351 1.00 79.56 250 PRO A CA 1
ATOM 1860 C C . PRO A 1 250 ? 13.668 12.554 -23.072 1.00 79.56 250 PRO A C 1
ATOM 1862 O O . PRO A 1 250 ? 12.740 13.253 -22.681 1.00 79.56 250 PRO A O 1
ATOM 1865 N N . GLN A 1 251 ? 14.102 11.512 -22.367 1.00 72.75 251 GLN A N 1
ATOM 1866 C CA . GLN A 1 251 ? 13.416 11.015 -21.173 1.00 72.75 251 GLN A CA 1
ATOM 1867 C C . GLN A 1 251 ? 13.083 12.020 -20.074 1.00 72.75 251 GLN A C 1
ATOM 1869 O O . GLN A 1 251 ? 11.932 12.019 -19.637 1.00 72.75 251 GLN A O 1
ATOM 1874 N N . PRO A 1 252 ? 14.000 12.902 -19.641 1.00 77.94 252 PRO A N 1
ATOM 1875 C CA . PRO A 1 252 ? 13.641 13.889 -18.627 1.00 77.94 252 PRO A CA 1
ATOM 1876 C C . PRO A 1 252 ? 12.450 14.754 -19.066 1.00 77.94 252 PRO A C 1
ATOM 1878 O O . PRO A 1 252 ? 11.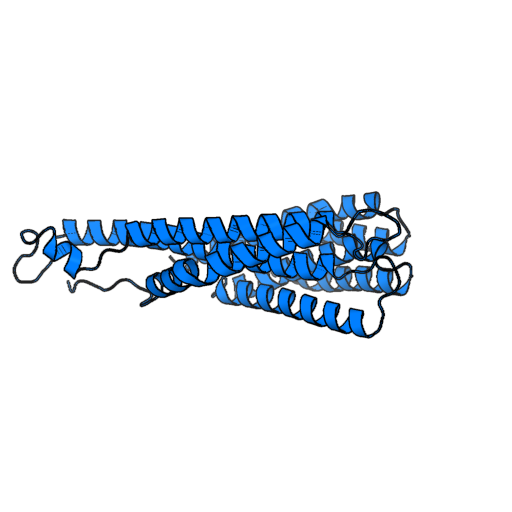616 15.109 -18.242 1.00 77.94 252 PRO A O 1
ATOM 1881 N N . LEU A 1 253 ? 12.305 15.007 -20.369 1.00 82.50 253 LEU A N 1
ATOM 1882 C CA . LEU A 1 253 ? 11.207 15.786 -20.933 1.00 82.50 253 LEU A CA 1
ATOM 1883 C C . LEU A 1 253 ? 9.907 14.978 -21.111 1.00 82.50 253 LEU A C 1
ATOM 1885 O O . LEU A 1 253 ? 8.846 15.585 -21.186 1.00 82.50 253 LEU A O 1
ATOM 1889 N N . VAL A 1 254 ? 9.953 13.638 -21.136 1.00 78.69 254 VAL A N 1
ATOM 1890 C CA . VAL A 1 254 ? 8.751 12.772 -21.089 1.00 78.69 254 VAL A CA 1
ATOM 1891 C C . VAL A 1 254 ? 8.163 12.733 -19.674 1.00 78.69 254 VAL A C 1
ATOM 1893 O O . VAL A 1 254 ? 6.948 12.664 -19.508 1.00 78.69 254 VAL A O 1
ATOM 1896 N N . VAL A 1 255 ? 9.012 12.803 -18.644 1.00 83.56 255 VAL A N 1
ATOM 1897 C CA . VAL A 1 255 ? 8.583 12.751 -17.237 1.00 83.56 255 VAL A CA 1
ATOM 1898 C C . VAL A 1 255 ? 7.840 14.021 -16.828 1.00 83.56 255 VAL A C 1
ATOM 1900 O O . VAL A 1 255 ? 6.795 13.925 -16.191 1.00 83.56 255 VAL A O 1
ATOM 1903 N N . ILE A 1 256 ? 8.336 15.199 -17.223 1.00 86.62 256 ILE A N 1
ATOM 1904 C CA . ILE A 1 256 ? 7.751 16.505 -16.866 1.00 86.62 256 ILE A CA 1
ATOM 1905 C C . ILE A 1 256 ? 6.232 16.565 -17.095 1.00 86.62 256 ILE A C 1
ATOM 1907 O O . ILE A 1 256 ? 5.516 16.868 -16.139 1.00 86.62 256 ILE A O 1
ATOM 1911 N N . PRO A 1 257 ? 5.701 16.257 -18.296 1.00 86.94 257 PRO A N 1
ATOM 1912 C CA . PRO A 1 257 ? 4.270 16.330 -18.526 1.00 86.94 257 PRO A CA 1
ATOM 1913 C C . PRO A 1 257 ? 3.492 15.265 -17.763 1.00 86.94 257 PRO A C 1
ATOM 1915 O O . PRO A 1 257 ? 2.313 15.492 -17.558 1.00 86.94 257 PRO A O 1
ATOM 1918 N N . LEU A 1 258 ? 4.096 14.152 -17.326 1.00 87.25 258 LEU A N 1
ATOM 1919 C CA . LEU A 1 258 ? 3.423 13.059 -16.607 1.00 87.25 258 LEU A CA 1
ATOM 1920 C C . LEU A 1 258 ? 3.351 13.265 -15.084 1.00 87.25 258 LEU A C 1
ATOM 1922 O O . LEU A 1 258 ? 2.480 12.686 -14.431 1.00 87.25 258 LEU A O 1
ATOM 1926 N N . VAL A 1 259 ? 4.234 14.088 -14.507 1.00 88.00 259 VAL A N 1
ATOM 1927 C CA . VAL A 1 259 ? 4.256 14.370 -13.058 1.00 88.00 259 VAL A CA 1
ATOM 1928 C C . VAL A 1 259 ? 2.919 14.934 -12.547 1.00 88.00 259 VAL A C 1
ATOM 1930 O O . VAL A 1 259 ? 2.436 14.428 -11.532 1.00 88.00 259 VAL A O 1
ATOM 1933 N N . PRO A 1 260 ? 2.264 15.909 -13.214 1.00 88.81 260 PRO A N 1
ATOM 1934 C CA . PRO A 1 260 ? 0.963 16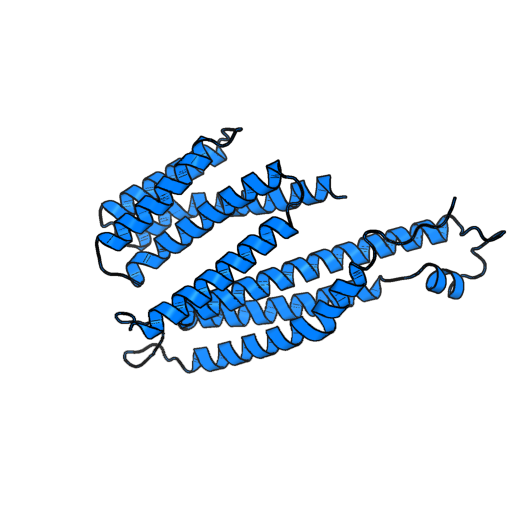.411 -12.776 1.00 88.81 260 PRO A CA 1
ATOM 1935 C C . PRO A 1 260 ? -0.120 15.328 -12.694 1.00 88.81 260 PRO A C 1
ATOM 1937 O O . PRO A 1 260 ? -0.788 15.238 -11.665 1.00 88.81 260 PRO A O 1
ATOM 1940 N N . ALA A 1 261 ? -0.270 14.473 -13.719 1.00 86.75 261 ALA A N 1
ATOM 1941 C CA . ALA A 1 261 ? -1.220 13.355 -13.669 1.00 86.75 261 ALA A CA 1
ATOM 1942 C C . ALA A 1 261 ? -0.889 12.380 -12.536 1.00 86.75 261 ALA A C 1
ATOM 1944 O O . ALA A 1 261 ? -1.789 11.944 -11.824 1.00 86.75 261 ALA A O 1
ATOM 1945 N N . PHE A 1 262 ? 0.395 12.068 -12.332 1.00 89.19 262 PHE A N 1
ATOM 1946 C CA . PHE A 1 262 ? 0.813 11.183 -11.248 1.00 89.19 262 PHE A CA 1
ATOM 1947 C C . PHE A 1 262 ? 0.412 11.736 -9.875 1.00 89.19 262 PHE A C 1
ATOM 1949 O O . PHE A 1 262 ? -0.234 11.039 -9.094 1.00 89.19 262 PHE A O 1
ATOM 1956 N N . LEU A 1 263 ? 0.757 12.995 -9.586 1.00 89.56 263 LEU A N 1
ATOM 1957 C CA . LEU A 1 263 ? 0.440 13.633 -8.305 1.00 89.56 263 LEU A CA 1
ATOM 1958 C C . LEU A 1 263 ? -1.071 13.727 -8.079 1.00 89.56 263 LEU A C 1
ATOM 1960 O O . LEU A 1 263 ? -1.549 13.486 -6.970 1.00 89.56 263 LEU A O 1
ATOM 1964 N N . LEU A 1 264 ? -1.825 14.042 -9.130 1.00 89.56 264 LEU A N 1
ATOM 1965 C CA . LEU A 1 264 ? -3.268 14.197 -9.050 1.00 89.56 264 LEU A CA 1
ATOM 1966 C C . LEU A 1 264 ? -3.997 12.865 -8.835 1.00 89.56 264 LEU A C 1
ATOM 1968 O O . LEU A 1 264 ? -4.895 12.791 -7.995 1.00 89.56 264 LEU A O 1
ATOM 1972 N N . GLU A 1 265 ? -3.618 11.803 -9.549 1.00 89.00 265 GLU A N 1
ATOM 1973 C CA . GLU A 1 265 ? -4.207 10.478 -9.327 1.00 89.00 265 GLU A CA 1
ATOM 1974 C C . GLU A 1 265 ? -3.780 9.900 -7.973 1.00 89.00 265 GLU A C 1
ATOM 1976 O O . GLU A 1 265 ? -4.603 9.291 -7.292 1.00 89.00 265 GLU A O 1
ATOM 1981 N N . ALA A 1 266 ? -2.546 10.154 -7.520 1.00 87.44 266 ALA A N 1
ATOM 1982 C CA . ALA A 1 266 ? -2.111 9.783 -6.174 1.00 87.44 266 ALA A CA 1
ATOM 1983 C C . ALA A 1 266 ? -2.944 10.497 -5.094 1.00 87.44 266 ALA A C 1
ATOM 1985 O O . ALA A 1 266 ? -3.435 9.854 -4.164 1.00 87.44 266 ALA A O 1
ATOM 1986 N N . HIS A 1 267 ? -3.175 11.805 -5.244 1.00 90.69 267 HIS A N 1
ATOM 1987 C CA . HIS A 1 267 ? -4.051 12.570 -4.354 1.00 90.69 267 HIS A CA 1
ATOM 1988 C C . HIS A 1 267 ? -5.490 12.038 -4.381 1.00 90.69 267 HIS A C 1
ATOM 1990 O O . HIS A 1 267 ? -6.089 11.793 -3.334 1.00 90.69 267 HIS A O 1
ATOM 1996 N N . THR A 1 268 ? -6.034 11.793 -5.576 1.00 90.31 268 THR A N 1
ATOM 1997 C CA . THR A 1 268 ? -7.384 11.240 -5.758 1.00 90.31 268 THR A CA 1
ATOM 1998 C C . THR A 1 268 ? -7.516 9.878 -5.081 1.00 90.31 268 THR A C 1
ATOM 2000 O O . THR A 1 268 ? -8.508 9.621 -4.404 1.00 90.31 268 THR A O 1
ATOM 2003 N N . PHE A 1 269 ? -6.504 9.016 -5.193 1.00 88.31 269 PHE A N 1
ATOM 2004 C CA . PHE A 1 269 ? -6.482 7.720 -4.521 1.00 88.31 269 PHE A CA 1
ATOM 2005 C C . PHE A 1 269 ? -6.520 7.865 -2.991 1.00 88.31 269 PHE A C 1
ATOM 2007 O O . PHE A 1 269 ? -7.295 7.175 -2.327 1.00 88.31 269 PHE A O 1
ATOM 2014 N N . VAL A 1 270 ? -5.756 8.807 -2.423 1.00 89.31 270 VAL A N 1
ATOM 2015 C CA . VAL A 1 270 ? -5.795 9.123 -0.982 1.00 89.31 270 VAL A CA 1
ATOM 2016 C C . VAL A 1 270 ? -7.178 9.625 -0.555 1.00 89.31 270 VAL A C 1
ATOM 2018 O O . VAL A 1 270 ? -7.697 9.202 0.482 1.00 89.31 270 VAL A O 1
ATOM 2021 N N . ASP A 1 271 ? -7.814 10.477 -1.354 1.00 91.12 271 ASP A N 1
ATOM 2022 C CA . ASP A 1 271 ? -9.164 10.960 -1.068 1.00 91.12 271 ASP A CA 1
ATOM 2023 C C . ASP A 1 271 ? -10.216 9.854 -1.152 1.00 91.12 271 ASP A C 1
ATOM 2025 O O . ASP A 1 271 ? -11.120 9.810 -0.316 1.00 91.12 271 ASP A O 1
ATOM 2029 N N . LEU A 1 272 ? -10.089 8.914 -2.093 1.00 90.94 272 LEU A N 1
ATOM 2030 C CA . LEU A 1 272 ? -10.956 7.736 -2.145 1.00 90.94 272 LEU A CA 1
ATOM 2031 C C . LEU A 1 272 ? -10.819 6.903 -0.865 1.00 90.94 272 LEU A C 1
ATOM 2033 O O . LEU A 1 272 ? -11.832 6.455 -0.327 1.00 90.94 272 LEU A O 1
ATOM 2037 N N . ILE A 1 273 ? -9.600 6.734 -0.332 1.00 88.44 273 ILE A N 1
ATOM 2038 C CA . ILE A 1 273 ? -9.382 6.044 0.952 1.00 88.44 273 ILE A CA 1
ATOM 2039 C C . ILE A 1 273 ? -10.108 6.782 2.084 1.00 88.44 273 ILE A C 1
ATOM 2041 O O . ILE A 1 273 ? -10.769 6.149 2.909 1.00 88.44 273 ILE A O 1
ATOM 2045 N N . ARG A 1 274 ? -10.021 8.119 2.129 1.00 90.12 274 ARG A N 1
ATOM 2046 C CA . ARG A 1 274 ? -10.724 8.936 3.134 1.00 90.12 274 ARG A CA 1
ATOM 2047 C C . ARG A 1 274 ? -12.244 8.796 3.019 1.00 90.12 274 ARG A C 1
ATOM 2049 O O . ARG A 1 274 ? -12.903 8.581 4.032 1.00 90.12 274 ARG A O 1
ATOM 2056 N N . ARG A 1 275 ? -12.790 8.850 1.800 1.00 90.94 275 ARG A N 1
ATOM 2057 C CA . ARG A 1 275 ? -14.229 8.672 1.532 1.00 90.94 275 ARG A CA 1
ATOM 2058 C C . ARG A 1 275 ? -14.718 7.291 1.949 1.00 90.94 275 ARG A C 1
ATOM 2060 O O . ARG A 1 275 ? -15.728 7.189 2.631 1.00 90.94 275 ARG A O 1
ATOM 2067 N N . GLN A 1 276 ? -13.980 6.238 1.606 1.00 89.19 276 GLN A N 1
ATOM 2068 C CA . GLN A 1 276 ? -14.321 4.877 2.012 1.00 89.19 276 GLN A CA 1
ATOM 2069 C C . GLN A 1 276 ? -14.359 4.734 3.538 1.00 89.19 276 GLN A C 1
ATOM 2071 O O . GLN A 1 276 ? -15.274 4.111 4.066 1.00 89.19 276 GLN A O 1
ATOM 2076 N N . ARG A 1 277 ? -13.410 5.348 4.258 1.00 85.62 277 ARG A N 1
ATOM 2077 C CA . ARG A 1 277 ? -13.417 5.360 5.731 1.00 85.62 277 ARG A CA 1
ATOM 2078 C C . ARG A 1 277 ? -14.635 6.080 6.310 1.00 85.62 277 ARG A C 1
ATOM 2080 O O . ARG A 1 277 ? -15.136 5.631 7.328 1.00 85.62 277 ARG A O 1
ATOM 2087 N N . ALA A 1 278 ? -15.109 7.147 5.667 1.00 88.12 278 ALA A N 1
ATOM 2088 C CA . ALA A 1 278 ? -16.311 7.868 6.090 1.00 88.12 278 ALA A CA 1
ATOM 2089 C C . ALA A 1 278 ? -17.612 7.084 5.838 1.00 88.12 278 ALA A C 1
ATOM 2091 O O . ALA A 1 278 ? -18.590 7.305 6.535 1.00 88.12 278 ALA A O 1
ATOM 2092 N N . VAL A 1 279 ? -17.631 6.178 4.854 1.00 86.19 279 VAL A N 1
ATOM 2093 C CA . VAL A 1 279 ? -18.783 5.294 4.582 1.00 86.19 279 VAL A CA 1
ATOM 2094 C C . VAL A 1 279 ? -18.776 4.060 5.491 1.00 86.19 279 VAL A C 1
ATOM 2096 O O . VAL A 1 279 ? -19.824 3.493 5.780 1.00 86.19 279 VAL A O 1
ATOM 2099 N N . SER A 1 280 ? -17.593 3.608 5.908 1.00 76.38 280 SER A N 1
ATOM 2100 C CA . SER A 1 280 ? -17.413 2.397 6.717 1.00 76.38 280 SER A CA 1
ATOM 2101 C C . SER A 1 280 ? -17.436 2.612 8.234 1.00 76.38 280 SER A C 1
ATOM 2103 O O . SER A 1 280 ? -17.458 1.613 8.952 1.00 76.38 280 SER A O 1
ATOM 2105 N N . GLY A 1 281 ? -17.345 3.855 8.710 1.00 66.25 281 GLY A N 1
ATOM 2106 C CA . GLY A 1 281 ? -17.312 4.211 10.135 1.00 66.25 281 GLY A CA 1
ATOM 2107 C C . GLY A 1 281 ? -18.636 4.776 10.610 1.00 66.25 281 GLY A C 1
ATOM 2108 O O . GLY A 1 281 ? -18.999 4.459 11.761 1.00 66.25 281 GLY A O 1
#

pLDDT: mean 87.25, std 9.53, range [52.59, 98.62]

Sequence (281 aa):
MSWRPPVPMGYLDSIQAVGGFAAPLLAGGSFTLAVVALQSAPGPAGVSRWPNASLALFVLSGLLQIATIQGTAWSRRYMCTPGDLLQWFPGEQTDGTPSPFLIGMQESHLRQAQRWANAARGFYHAGIIALLAGLLVICVPRGQPTGGRWTVLAVCAAGLVGELAWLVRATFLDRAIRRDAWLGMAVLLAILVSVSAPGIWHGWPVRIGGAACLLLCLLPLILRRSVTSASITSALSLSLGVIALLFRIPQPLVVIPLVPAFLLEAHTFVDLIRRQRAVSG

Organism: Streptomyces rapamycinicus (strain ATCC 29253 / DSM 41530 / NRRL 5491 / AYB-994) (NCBI:txid1343740)